Protein AF-A0A959RPT2-F1 (afdb_monomer)

Structure (mmCIF, N/CA/C/O backbone):
data_AF-A0A959RPT2-F1
#
_entry.id   AF-A0A959RPT2-F1
#
loop_
_atom_site.group_PDB
_atom_site.id
_atom_site.type_symbol
_atom_site.label_atom_id
_atom_site.label_alt_id
_atom_site.label_comp_id
_atom_site.label_asym_id
_atom_site.label_entity_id
_atom_site.label_seq_id
_atom_site.pdbx_PDB_ins_code
_atom_site.Cartn_x
_atom_site.Cartn_y
_atom_site.Cartn_z
_atom_site.occupancy
_atom_site.B_iso_or_equiv
_atom_site.auth_seq_id
_atom_site.auth_comp_id
_atom_site.auth_asym_id
_atom_site.auth_atom_id
_atom_site.pdbx_PDB_model_num
ATOM 1 N N . MET A 1 1 ? 23.467 88.487 -40.206 1.00 36.38 1 MET A N 1
ATOM 2 C CA . MET A 1 1 ? 22.860 88.267 -41.536 1.00 36.38 1 MET A CA 1
ATOM 3 C C . MET A 1 1 ? 22.971 86.794 -41.888 1.00 36.38 1 MET A C 1
ATOM 5 O O . MET A 1 1 ? 24.049 86.241 -41.750 1.00 36.38 1 MET A O 1
ATOM 9 N N . ASN A 1 2 ? 21.855 86.230 -42.348 1.00 39.09 2 ASN A N 1
ATOM 10 C CA . ASN A 1 2 ? 21.689 84.955 -43.052 1.00 39.09 2 ASN A CA 1
ATOM 11 C C . ASN A 1 2 ? 21.772 83.628 -42.282 1.00 39.09 2 ASN A C 1
ATOM 13 O O . ASN A 1 2 ? 22.822 83.028 -42.089 1.00 39.09 2 ASN A O 1
ATOM 17 N N . GLN A 1 3 ? 20.554 83.159 -41.976 1.00 46.19 3 GLN A N 1
ATOM 18 C CA . GLN A 1 3 ? 20.096 81.769 -41.997 1.00 46.19 3 GLN A CA 1
ATOM 19 C C . GLN A 1 3 ? 20.886 80.872 -42.957 1.00 46.19 3 GLN A C 1
ATOM 21 O O . GLN A 1 3 ? 21.086 81.290 -44.094 1.00 46.19 3 GLN A O 1
ATOM 26 N N . GLN A 1 4 ? 21.112 79.605 -42.582 1.00 41.53 4 GLN A N 1
ATOM 27 C CA . GLN A 1 4 ? 20.825 78.465 -43.465 1.00 41.53 4 GLN A CA 1
ATOM 28 C C . GLN A 1 4 ? 20.401 77.202 -42.686 1.00 41.53 4 GLN A C 1
ATOM 30 O O . GLN A 1 4 ? 21.161 76.625 -41.921 1.00 41.53 4 GLN A O 1
ATOM 35 N N . LYS A 1 5 ? 19.149 76.810 -42.966 1.00 44.22 5 LYS A N 1
ATOM 36 C CA . LYS A 1 5 ? 18.660 75.465 -43.323 1.00 44.22 5 LYS A CA 1
ATOM 37 C C . LYS A 1 5 ? 18.773 74.330 -42.292 1.00 44.22 5 LYS A C 1
ATOM 39 O O . LYS A 1 5 ? 19.792 73.668 -42.145 1.00 44.22 5 LYS A O 1
ATOM 44 N N . LYS A 1 6 ? 17.610 74.030 -41.700 1.00 48.09 6 LYS A N 1
ATOM 45 C CA . LYS A 1 6 ? 17.258 72.750 -41.071 1.00 48.09 6 LYS A CA 1
ATOM 46 C C . LYS A 1 6 ? 17.355 71.617 -42.102 1.00 48.09 6 LYS A C 1
ATOM 48 O O . LYS A 1 6 ? 16.669 71.674 -43.120 1.00 48.09 6 LYS A O 1
ATOM 53 N N . PHE A 1 7 ? 18.139 70.586 -41.804 1.00 43.34 7 PHE A N 1
ATOM 54 C CA . PHE A 1 7 ? 18.072 69.287 -42.472 1.00 43.34 7 PHE A CA 1
ATOM 55 C C . PHE A 1 7 ? 17.494 68.273 -41.479 1.00 43.34 7 PHE A C 1
ATOM 57 O O . PHE A 1 7 ? 18.106 67.986 -40.452 1.00 43.34 7 PHE A O 1
ATOM 64 N N . CYS A 1 8 ? 16.293 67.765 -41.765 1.00 44.38 8 CYS A N 1
ATOM 65 C CA . CYS A 1 8 ? 15.761 66.569 -41.118 1.00 44.38 8 CYS A CA 1
ATOM 66 C C . CYS A 1 8 ? 16.547 65.364 -41.638 1.00 44.38 8 CYS A C 1
ATOM 68 O O . CYS A 1 8 ? 16.423 65.016 -42.811 1.00 44.38 8 CYS A O 1
ATOM 70 N N . ILE A 1 9 ? 17.333 64.726 -40.774 1.00 47.06 9 ILE A N 1
ATOM 71 C CA . ILE A 1 9 ? 17.884 63.397 -41.038 1.00 47.06 9 ILE A CA 1
ATOM 72 C C . ILE A 1 9 ? 16.928 62.399 -40.390 1.00 47.06 9 ILE A C 1
ATOM 74 O O . ILE A 1 9 ? 16.840 62.293 -39.169 1.00 47.06 9 ILE A O 1
ATOM 78 N N . LEU A 1 10 ? 16.155 61.725 -41.237 1.00 42.78 10 LEU A N 1
ATOM 79 C CA . LEU A 1 10 ? 15.299 60.608 -40.870 1.00 42.78 10 LEU A CA 1
ATOM 80 C C . LEU A 1 10 ? 16.207 59.387 -40.647 1.00 42.78 10 LEU A C 1
ATOM 82 O O . LEU A 1 10 ? 16.616 58.729 -41.601 1.00 42.78 10 LEU A O 1
ATOM 86 N N . SER A 1 11 ? 16.579 59.121 -39.396 1.00 47.25 11 SER A N 1
ATOM 87 C CA . SER A 1 11 ? 17.336 57.922 -39.030 1.00 47.25 11 SER A CA 1
ATOM 88 C C . SER A 1 11 ? 16.429 56.696 -39.136 1.00 47.25 11 SER A C 1
ATOM 90 O O . SER A 1 11 ? 15.623 56.425 -38.248 1.00 47.25 11 SER A O 1
ATOM 92 N N . ILE A 1 12 ? 16.546 55.958 -40.239 1.00 50.06 12 ILE A N 1
ATOM 93 C CA . ILE A 1 12 ? 15.972 54.619 -40.385 1.00 50.06 12 ILE A CA 1
ATOM 94 C C . ILE A 1 12 ? 16.764 53.692 -39.458 1.00 50.06 12 ILE A C 1
ATOM 96 O O . ILE A 1 12 ? 17.927 53.386 -39.716 1.00 50.06 12 ILE A O 1
ATOM 100 N N . ALA A 1 13 ? 16.146 53.265 -38.358 1.00 49.41 13 ALA A N 1
ATOM 101 C CA . ALA A 1 13 ? 16.677 52.197 -37.527 1.00 49.41 13 ALA A CA 1
ATOM 102 C C . ALA A 1 13 ? 16.601 50.884 -38.322 1.00 49.41 13 ALA A C 1
ATOM 104 O O . ALA A 1 13 ? 15.522 50.321 -38.505 1.00 49.41 13 ALA A O 1
ATOM 105 N N . LEU A 1 14 ? 17.747 50.406 -38.818 1.00 46.53 14 LEU A N 1
ATOM 106 C CA . LEU A 1 14 ? 17.880 49.026 -39.275 1.00 46.53 14 LEU A CA 1
ATOM 107 C C . LEU A 1 14 ? 17.707 48.114 -38.051 1.00 46.53 14 LEU A C 1
ATOM 109 O O . LEU A 1 14 ? 18.631 47.925 -37.262 1.00 46.53 14 LEU A O 1
ATOM 113 N N . LEU A 1 15 ? 16.511 47.548 -37.896 1.00 53.44 15 LEU A N 1
ATOM 114 C CA . LEU A 1 15 ? 16.294 46.346 -37.099 1.00 53.44 15 LEU A CA 1
ATOM 115 C C . LEU A 1 15 ? 17.059 45.209 -37.782 1.00 53.44 15 LEU A C 1
ATOM 117 O O . LEU A 1 15 ? 16.575 44.586 -38.726 1.00 53.44 15 LEU A O 1
ATOM 121 N N . GLY A 1 16 ? 18.292 44.979 -37.334 1.00 50.75 16 GLY A N 1
ATOM 122 C CA . GLY A 1 16 ? 19.019 43.765 -37.658 1.00 50.75 16 GLY A CA 1
ATOM 123 C C . GLY A 1 16 ? 18.245 42.582 -37.092 1.00 50.75 16 GLY A C 1
ATOM 124 O O . GLY A 1 16 ? 18.229 42.371 -35.881 1.00 50.75 16 GLY A O 1
ATOM 125 N N . PHE A 1 17 ? 17.590 41.819 -37.963 1.00 52.12 17 PHE A N 1
ATOM 126 C CA . PHE A 1 17 ? 17.145 40.477 -37.627 1.00 52.12 17 PHE A CA 1
ATOM 127 C C . PHE A 1 17 ? 18.397 39.665 -37.289 1.00 52.12 17 PHE A C 1
ATOM 129 O O . PHE A 1 17 ? 19.143 39.258 -38.179 1.00 52.12 17 PHE A O 1
ATOM 136 N N . VAL A 1 18 ? 18.650 39.450 -35.997 1.00 56.44 18 VAL A N 1
ATOM 137 C CA . VAL A 1 18 ? 19.561 38.398 -35.549 1.00 56.44 18 VAL A CA 1
ATOM 138 C C . VAL A 1 18 ? 18.871 37.086 -35.900 1.00 56.44 18 VAL A C 1
ATOM 140 O O . VAL A 1 18 ? 18.066 36.554 -35.141 1.00 56.44 18 VAL A O 1
ATOM 143 N N . ALA A 1 19 ? 19.131 36.603 -37.111 1.00 53.28 19 ALA A N 1
ATOM 144 C CA . ALA A 1 19 ? 18.848 35.232 -37.471 1.00 53.28 19 ALA A CA 1
ATOM 145 C C . ALA A 1 19 ? 19.683 34.361 -36.530 1.00 53.28 19 ALA A C 1
ATOM 147 O O . ALA A 1 19 ? 20.913 34.399 -36.577 1.00 53.28 19 ALA A O 1
ATOM 148 N N . CYS A 1 20 ? 19.021 33.604 -35.653 1.00 55.84 20 CYS A N 1
ATOM 149 C CA . CYS A 1 20 ? 19.670 32.511 -34.951 1.00 55.84 20 CYS A CA 1
ATOM 150 C C . CYS A 1 20 ? 20.333 31.634 -36.013 1.00 55.84 20 CYS A C 1
ATOM 152 O O . CYS A 1 20 ? 19.647 30.982 -36.805 1.00 55.84 20 CYS A O 1
ATOM 154 N N . THR A 1 21 ? 21.663 31.620 -36.056 1.00 45.28 21 THR A N 1
ATOM 155 C CA . THR A 1 21 ? 22.373 30.548 -36.738 1.00 45.28 21 THR A CA 1
ATOM 156 C C . THR A 1 21 ? 21.918 29.277 -36.049 1.00 45.28 21 THR A C 1
ATOM 158 O O . THR A 1 21 ? 22.194 29.096 -34.863 1.00 45.28 21 THR A O 1
ATOM 161 N N . LYS A 1 22 ? 21.158 28.433 -36.756 1.00 47.62 22 LYS A N 1
ATOM 162 C CA . LYS A 1 22 ? 20.964 27.048 -36.339 1.00 47.62 22 LYS A CA 1
ATOM 163 C C . LYS A 1 22 ? 22.365 26.471 -36.229 1.00 47.62 22 LYS A C 1
ATOM 165 O O . LYS A 1 22 ? 22.976 26.152 -37.246 1.00 47.62 22 LYS A O 1
ATOM 170 N N . SER A 1 23 ? 22.887 26.420 -35.010 1.00 53.16 23 SER A N 1
ATOM 171 C CA . SER A 1 23 ? 24.032 25.599 -34.673 1.00 53.16 23 SER A CA 1
ATOM 172 C C . SER A 1 23 ? 23.661 24.220 -35.186 1.00 53.16 23 SER A C 1
ATOM 174 O O . SER A 1 23 ? 22.672 23.647 -34.731 1.00 53.16 23 SER A O 1
ATOM 176 N N . SER A 1 24 ? 24.351 23.746 -36.219 1.00 53.28 24 SER A N 1
ATOM 177 C CA . SER A 1 24 ? 24.242 22.366 -36.669 1.00 53.28 24 SER A CA 1
ATOM 178 C C . SER A 1 24 ? 24.532 21.509 -35.446 1.00 53.28 24 SER A C 1
ATOM 180 O O . SER A 1 24 ? 25.675 21.461 -34.990 1.00 53.28 24 SER A O 1
ATOM 182 N N . GLY A 1 25 ? 23.462 20.975 -34.848 1.00 57.94 25 GLY A N 1
ATOM 183 C CA . GLY A 1 25 ? 23.528 20.186 -33.631 1.00 57.94 25 GLY A CA 1
ATOM 184 C C . GLY A 1 25 ? 24.556 19.089 -33.833 1.00 57.94 25 GLY A C 1
ATOM 185 O O . GLY A 1 25 ? 24.579 18.454 -34.889 1.00 57.94 25 GLY A O 1
ATOM 186 N N . GLY A 1 26 ? 25.442 18.920 -32.851 1.00 64.56 26 GLY A N 1
ATOM 187 C CA . GLY A 1 26 ? 26.341 17.775 -32.832 1.00 64.56 26 GLY A CA 1
ATOM 188 C C . GLY A 1 26 ? 25.528 16.500 -33.031 1.00 64.56 26 GLY A C 1
ATOM 189 O O . GLY A 1 26 ? 24.383 16.425 -32.586 1.00 64.56 26 GLY A O 1
ATOM 190 N N . ASN A 1 27 ? 26.099 15.532 -33.745 1.00 74.75 27 ASN A N 1
ATOM 191 C CA . ASN A 1 27 ? 25.486 14.224 -33.930 1.00 74.75 27 ASN A CA 1
ATOM 192 C C . ASN A 1 27 ? 25.182 13.647 -32.533 1.00 74.75 27 ASN A C 1
ATOM 194 O O . ASN A 1 27 ? 26.117 13.333 -31.797 1.00 74.75 27 ASN A O 1
ATOM 198 N N . ILE A 1 28 ? 23.909 13.625 -32.122 1.00 80.44 28 ILE A N 1
ATOM 199 C CA . ILE A 1 28 ? 23.517 13.102 -30.811 1.00 80.44 28 ILE A CA 1
ATOM 200 C C . ILE A 1 28 ? 23.581 11.588 -30.923 1.00 80.44 28 ILE A C 1
ATOM 202 O O . ILE A 1 28 ? 22.824 10.987 -31.688 1.00 80.44 28 ILE A O 1
ATOM 206 N N . ASP A 1 29 ? 24.472 10.982 -30.145 1.00 88.56 29 ASP A N 1
ATOM 207 C CA . ASP A 1 29 ? 24.453 9.545 -29.920 1.00 88.56 29 ASP A CA 1
ATOM 208 C C . ASP A 1 29 ? 23.163 9.185 -29.167 1.00 88.56 29 ASP A C 1
ATOM 210 O O . ASP A 1 29 ? 23.057 9.308 -27.944 1.00 88.56 29 ASP A O 1
ATOM 214 N N . THR A 1 30 ? 22.147 8.826 -29.947 1.00 90.19 30 THR A N 1
ATOM 215 C CA . THR A 1 30 ? 20.791 8.561 -29.462 1.00 90.19 30 THR A CA 1
ATOM 216 C C . THR A 1 30 ? 20.745 7.273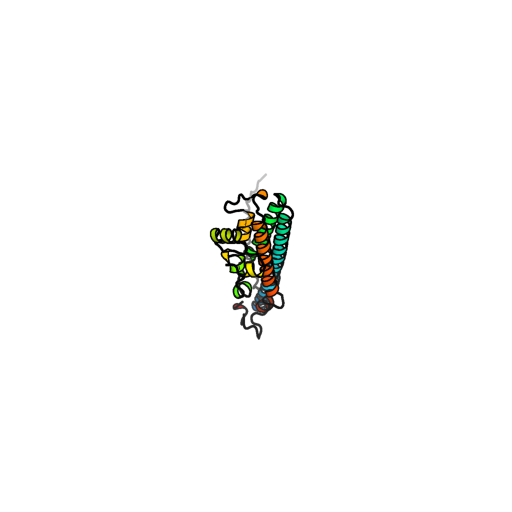 -28.645 1.00 90.19 30 THR A C 1
ATOM 218 O O . THR A 1 30 ? 19.970 7.188 -27.698 1.00 90.19 30 THR A O 1
ATOM 221 N N . ASP A 1 31 ? 21.615 6.305 -28.940 1.00 89.19 31 ASP A N 1
ATOM 222 C CA . ASP A 1 31 ? 21.682 5.051 -28.191 1.00 89.19 31 ASP A CA 1
ATOM 223 C C . ASP A 1 31 ? 22.250 5.294 -26.793 1.00 89.19 31 ASP A C 1
ATOM 225 O O . ASP A 1 31 ? 21.656 4.862 -25.804 1.00 89.19 31 ASP A O 1
ATOM 229 N N . THR A 1 32 ? 23.342 6.060 -26.683 1.00 91.69 32 THR A N 1
ATOM 230 C CA . THR A 1 32 ? 23.880 6.468 -25.375 1.00 91.69 32 THR A CA 1
ATOM 231 C C . THR A 1 32 ? 22.864 7.300 -24.589 1.00 91.69 32 THR A C 1
ATOM 233 O O . THR A 1 32 ? 22.680 7.072 -23.393 1.00 91.69 32 THR A O 1
ATOM 236 N N . LEU A 1 33 ? 22.167 8.237 -25.244 1.00 94.94 33 LEU A N 1
ATOM 237 C CA . LEU A 1 33 ? 21.119 9.031 -24.596 1.00 94.94 33 LEU A CA 1
ATOM 238 C C . LEU A 1 33 ? 19.991 8.146 -24.048 1.00 94.94 33 LEU A C 1
ATOM 240 O O . LEU A 1 33 ? 19.637 8.275 -22.879 1.00 94.94 33 LEU A O 1
ATOM 244 N N . ASN A 1 34 ? 19.457 7.232 -24.858 1.00 95.00 34 ASN A N 1
ATOM 245 C CA . ASN A 1 34 ? 18.366 6.354 -24.445 1.00 95.00 34 ASN A CA 1
ATOM 246 C C . ASN A 1 34 ? 18.795 5.396 -23.325 1.00 95.00 34 ASN A C 1
ATOM 248 O O . ASN A 1 34 ? 18.040 5.201 -22.377 1.00 95.00 34 ASN A O 1
ATOM 252 N N . LYS A 1 35 ? 20.022 4.857 -23.366 1.00 93.94 35 LYS A N 1
ATOM 253 C CA . LYS A 1 35 ? 20.567 4.041 -22.266 1.00 93.94 35 LYS A CA 1
ATOM 254 C C . LYS A 1 35 ? 20.656 4.823 -20.954 1.00 93.94 35 LYS A C 1
ATOM 256 O O . LYS A 1 35 ? 20.328 4.284 -19.898 1.00 93.94 35 LYS A O 1
ATOM 261 N N . ASN A 1 36 ? 21.058 6.093 -21.010 1.00 95.75 36 ASN A N 1
ATOM 262 C CA . ASN A 1 36 ? 21.074 6.953 -19.826 1.00 95.75 36 ASN A CA 1
ATOM 263 C C . ASN A 1 36 ? 19.655 7.218 -19.306 1.00 95.75 36 ASN A C 1
ATOM 265 O O . ASN A 1 36 ? 19.428 7.090 -18.108 1.00 95.75 36 ASN A O 1
ATOM 269 N N . ILE A 1 37 ? 18.692 7.491 -20.197 1.00 96.75 37 ILE A N 1
ATOM 270 C CA . ILE A 1 37 ? 17.278 7.655 -19.823 1.00 96.75 37 ILE A CA 1
ATOM 271 C C . ILE A 1 37 ? 16.758 6.401 -19.115 1.00 96.75 37 ILE A C 1
ATOM 273 O O . ILE A 1 37 ? 16.182 6.520 -18.040 1.00 96.75 37 ILE A O 1
ATOM 277 N N . LEU A 1 38 ? 16.993 5.206 -19.665 1.00 96.88 38 LEU A N 1
ATOM 278 C CA . LEU A 1 38 ? 16.557 3.953 -19.040 1.00 96.88 38 LEU A CA 1
ATOM 279 C C . LEU A 1 38 ? 17.211 3.736 -17.674 1.00 96.88 38 LEU A C 1
ATOM 281 O O . LEU A 1 38 ? 16.535 3.317 -16.739 1.00 96.88 38 LEU A O 1
ATOM 285 N N . SER A 1 39 ? 18.499 4.062 -17.533 1.00 96.06 39 SER A N 1
ATOM 286 C CA . SER A 1 39 ? 19.201 3.986 -16.247 1.00 96.06 39 SER A CA 1
ATOM 287 C C . SER A 1 39 ? 18.616 4.942 -15.200 1.00 96.06 39 SER A C 1
ATOM 289 O O . SER A 1 39 ? 18.471 4.556 -14.036 1.00 96.06 39 SER A O 1
ATOM 291 N N . ASP A 1 40 ? 18.301 6.177 -15.593 1.00 97.12 40 ASP A N 1
ATOM 292 C CA . ASP A 1 40 ? 17.750 7.198 -14.698 1.00 97.12 40 ASP A CA 1
ATOM 293 C C . ASP A 1 40 ? 16.295 6.881 -14.335 1.00 97.12 40 ASP A C 1
ATOM 295 O O . ASP A 1 40 ? 15.934 6.901 -13.160 1.00 97.12 40 ASP A O 1
ATOM 299 N N . VAL A 1 41 ? 15.467 6.498 -15.311 1.00 97.12 41 VAL A N 1
ATOM 300 C CA . VAL A 1 41 ? 14.085 6.063 -15.068 1.00 97.12 41 VAL A CA 1
ATOM 301 C C . VAL A 1 41 ? 14.064 4.844 -14.151 1.00 97.12 41 VAL A C 1
ATOM 303 O O . VAL A 1 41 ? 13.343 4.854 -13.158 1.00 97.12 41 VAL A O 1
ATOM 306 N N . SER A 1 42 ? 14.885 3.823 -14.415 1.00 96.94 42 SER A N 1
ATOM 307 C CA . SER A 1 42 ? 14.888 2.617 -13.588 1.00 96.94 42 SER A CA 1
ATOM 308 C C . SER A 1 42 ? 15.321 2.919 -12.153 1.00 96.94 42 SER A C 1
ATOM 310 O O . SER A 1 42 ? 14.645 2.512 -11.218 1.00 96.94 42 SER A O 1
ATOM 312 N N . SER A 1 43 ? 16.432 3.641 -11.975 1.00 94.62 43 SER A N 1
ATOM 313 C CA . SER A 1 43 ? 17.123 3.715 -10.680 1.00 94.62 43 SER A CA 1
ATOM 314 C C . SER A 1 43 ? 16.758 4.951 -9.864 1.00 94.62 43 SER A C 1
ATOM 316 O O . SER A 1 43 ? 16.754 4.887 -8.642 1.00 94.62 43 SER A O 1
ATOM 318 N N . ILE A 1 44 ? 16.508 6.085 -10.524 1.00 95.75 44 ILE A N 1
ATOM 319 C CA . ILE A 1 44 ? 16.273 7.382 -9.873 1.00 95.75 44 ILE A CA 1
ATOM 320 C C . ILE A 1 44 ? 14.780 7.669 -9.763 1.00 95.75 44 ILE A C 1
ATOM 322 O O . ILE A 1 44 ? 14.381 8.315 -8.800 1.00 95.75 44 ILE A O 1
ATOM 326 N N . VAL A 1 45 ? 13.960 7.196 -10.706 1.00 96.94 45 VAL A N 1
ATOM 327 C CA . VAL A 1 45 ? 12.504 7.395 -10.669 1.00 96.94 45 VAL A CA 1
ATOM 328 C C . VAL A 1 45 ? 11.808 6.187 -10.049 1.00 96.94 45 VAL A C 1
ATOM 330 O O . VAL A 1 45 ? 11.233 6.314 -8.974 1.00 96.94 45 VAL A O 1
ATOM 333 N N . ILE A 1 46 ? 11.875 5.012 -10.678 1.00 97.81 46 ILE A N 1
ATOM 334 C CA . ILE A 1 46 ? 11.047 3.865 -10.281 1.00 97.81 46 ILE A CA 1
ATOM 335 C C . ILE A 1 46 ? 11.508 3.271 -8.946 1.00 97.81 46 ILE A C 1
ATOM 337 O O . ILE A 1 46 ? 10.712 3.197 -8.009 1.00 97.81 46 ILE A O 1
ATOM 341 N N . THR A 1 47 ? 12.786 2.885 -8.825 1.00 97.00 47 THR A N 1
ATOM 342 C CA . THR A 1 47 ? 13.308 2.285 -7.583 1.00 97.00 47 THR A CA 1
ATOM 343 C C . THR A 1 47 ? 13.098 3.205 -6.379 1.00 97.00 47 THR A C 1
ATOM 345 O O . THR A 1 47 ? 12.558 2.763 -5.367 1.00 97.00 47 THR A O 1
ATOM 348 N N . THR A 1 48 ? 13.447 4.493 -6.488 1.00 97.00 48 THR A N 1
ATOM 349 C CA . THR A 1 48 ? 13.291 5.439 -5.367 1.00 97.00 48 THR A CA 1
ATOM 350 C C . THR A 1 48 ? 11.824 5.686 -5.009 1.00 97.00 48 THR A C 1
ATOM 352 O O . THR A 1 48 ? 11.509 5.860 -3.833 1.00 97.00 48 THR A O 1
ATOM 355 N N . SER A 1 49 ? 10.912 5.656 -5.989 1.00 97.50 49 SER A N 1
ATOM 356 C CA . SER A 1 49 ? 9.476 5.808 -5.731 1.00 97.50 49 SER A CA 1
ATOM 357 C C . SER A 1 49 ? 8.928 4.635 -4.923 1.00 97.50 49 SER A C 1
ATOM 359 O O . SER A 1 49 ? 8.161 4.853 -3.988 1.00 97.50 49 SER A O 1
ATOM 361 N N . TYR A 1 50 ? 9.348 3.399 -5.217 1.00 98.06 50 TYR A N 1
ATOM 362 C CA . TYR A 1 50 ? 8.939 2.237 -4.420 1.00 98.06 50 TYR A CA 1
ATOM 363 C C . TYR A 1 50 ? 9.614 2.184 -3.042 1.00 98.06 50 TYR A C 1
ATOM 365 O O . TYR A 1 50 ? 8.991 1.749 -2.072 1.00 98.06 50 TYR A O 1
ATOM 373 N N . GLU A 1 51 ? 10.846 2.683 -2.914 1.00 98.25 51 GLU A N 1
ATOM 374 C CA . GLU A 1 51 ? 11.485 2.881 -1.607 1.00 98.25 51 GLU A CA 1
ATOM 375 C C . GLU A 1 51 ? 10.716 3.894 -0.742 1.00 98.25 51 GLU A C 1
ATOM 377 O O . GLU A 1 51 ? 10.441 3.608 0.428 1.00 98.25 51 GLU A O 1
ATOM 382 N N . ASP A 1 52 ? 10.321 5.045 -1.302 1.00 98.56 52 ASP A N 1
ATOM 383 C CA . ASP A 1 52 ? 9.508 6.031 -0.577 1.00 98.56 52 ASP A CA 1
ATOM 384 C C . ASP A 1 52 ? 8.112 5.478 -0.269 1.00 98.56 52 ASP A C 1
ATOM 386 O O . ASP A 1 52 ? 7.653 5.602 0.865 1.00 98.56 52 ASP A O 1
ATOM 390 N N . MET A 1 53 ? 7.465 4.784 -1.212 1.00 98.44 53 MET A N 1
ATOM 391 C CA . MET A 1 53 ? 6.161 4.149 -0.991 1.00 98.44 53 MET A CA 1
ATOM 392 C C . MET A 1 53 ? 6.190 3.172 0.192 1.00 98.44 53 MET A C 1
ATOM 394 O O . MET A 1 53 ? 5.327 3.254 1.068 1.00 98.44 53 MET A O 1
ATOM 398 N N . TYR A 1 54 ? 7.204 2.307 0.284 1.00 98.81 54 TYR A N 1
ATOM 399 C CA . TYR A 1 54 ? 7.392 1.420 1.438 1.00 98.81 54 TYR A CA 1
ATOM 400 C C . TYR A 1 54 ? 7.670 2.199 2.740 1.00 98.81 54 TYR A C 1
ATOM 402 O O . TYR A 1 54 ? 7.123 1.898 3.806 1.00 98.81 54 TYR A O 1
ATOM 410 N N . ALA A 1 55 ? 8.463 3.271 2.689 1.00 98.88 55 ALA A N 1
ATOM 411 C CA . ALA A 1 55 ? 8.658 4.137 3.853 1.00 98.88 55 ALA A CA 1
ATOM 412 C C . ALA A 1 55 ? 7.345 4.824 4.300 1.00 98.88 55 ALA A C 1
ATOM 414 O O . ALA A 1 55 ? 7.097 5.001 5.500 1.00 98.88 55 ALA A O 1
ATOM 415 N N . LYS A 1 56 ? 6.458 5.189 3.367 1.00 98.88 56 LYS A N 1
ATOM 416 C CA . LYS A 1 56 ? 5.127 5.721 3.696 1.00 98.88 56 LYS A CA 1
ATOM 417 C C . LYS A 1 56 ? 4.175 4.640 4.198 1.00 98.88 56 LYS A C 1
ATOM 419 O O . LYS A 1 56 ? 3.386 4.944 5.091 1.00 98.88 56 LYS A O 1
ATOM 424 N N . SER A 1 57 ? 4.270 3.403 3.711 1.00 98.88 57 SER A N 1
ATOM 425 C CA . SER A 1 57 ? 3.439 2.292 4.190 1.00 98.88 57 SER A CA 1
ATOM 426 C C . SER A 1 57 ? 3.744 1.945 5.646 1.00 98.88 57 SER A C 1
ATOM 428 O O . SER A 1 57 ? 2.835 1.862 6.471 1.00 98.88 57 SER A O 1
ATOM 430 N N . THR A 1 58 ? 5.029 1.878 6.007 1.00 98.88 58 THR A N 1
ATOM 431 C CA . THR A 1 58 ? 5.463 1.679 7.401 1.00 98.88 58 THR A CA 1
ATOM 432 C C . THR A 1 58 ? 5.029 2.839 8.306 1.00 98.88 58 THR A C 1
ATOM 434 O O . THR A 1 58 ? 4.591 2.623 9.441 1.00 98.88 58 THR A O 1
ATOM 437 N N . SER A 1 59 ? 5.069 4.076 7.793 1.00 98.88 59 SER A N 1
ATOM 438 C CA . SER A 1 59 ? 4.552 5.260 8.494 1.00 98.88 59 SER A CA 1
ATOM 439 C C . SER A 1 59 ? 3.033 5.201 8.698 1.00 98.88 59 SER A C 1
ATOM 441 O O . SER A 1 59 ? 2.547 5.582 9.764 1.00 98.88 59 SER A O 1
ATOM 443 N N . LEU A 1 60 ? 2.278 4.712 7.708 1.00 98.94 60 LEU A N 1
ATOM 444 C CA . LEU A 1 60 ? 0.834 4.495 7.803 1.00 98.94 60 LEU A CA 1
ATOM 445 C C . LEU A 1 60 ? 0.493 3.427 8.848 1.00 98.94 60 LEU A C 1
ATOM 447 O O . LEU A 1 60 ? -0.290 3.725 9.749 1.00 98.94 60 LEU A O 1
ATOM 451 N N . SER A 1 61 ? 1.110 2.240 8.785 1.00 98.88 61 SER A N 1
ATOM 452 C CA . SER A 1 61 ? 0.902 1.185 9.794 1.00 98.88 61 SER A CA 1
ATOM 453 C C . SER A 1 61 ? 1.231 1.696 11.207 1.00 98.88 61 SER A C 1
ATOM 455 O O . SER A 1 61 ? 0.435 1.538 12.132 1.00 98.88 61 SER A O 1
ATOM 457 N N . SER A 1 62 ? 2.324 2.452 11.371 1.00 98.94 62 SER A N 1
ATOM 458 C CA . SER A 1 62 ? 2.684 3.065 12.662 1.00 98.94 62 SER A CA 1
ATOM 459 C C . SER A 1 62 ? 1.656 4.096 13.154 1.00 98.94 62 SER A C 1
ATOM 461 O O . SER A 1 62 ? 1.341 4.150 14.346 1.00 98.94 62 SER A O 1
ATOM 463 N N . ALA A 1 63 ? 1.117 4.929 12.259 1.00 98.94 63 ALA A N 1
ATOM 464 C CA . ALA A 1 63 ? 0.093 5.913 12.609 1.00 98.94 63 ALA A CA 1
ATOM 465 C C . ALA A 1 63 ? -1.239 5.247 12.995 1.00 98.94 63 ALA A C 1
ATOM 467 O O . ALA A 1 63 ? -1.913 5.710 13.919 1.00 98.94 63 ALA A O 1
ATOM 468 N N . VAL A 1 64 ? -1.595 4.144 12.331 1.00 98.94 64 VAL A N 1
ATOM 469 C CA . VAL A 1 64 ? -2.745 3.309 12.697 1.00 98.94 64 VAL A CA 1
ATOM 470 C C . VAL A 1 64 ? -2.526 2.648 14.056 1.00 98.94 64 VAL A C 1
ATOM 472 O O . VAL A 1 64 ? -3.390 2.777 14.922 1.00 98.94 64 VAL A O 1
ATOM 475 N N . ALA A 1 65 ? -1.354 2.069 14.319 1.00 98.88 65 ALA A N 1
ATOM 476 C CA . ALA A 1 65 ? -1.033 1.504 15.628 1.00 98.88 65 ALA A CA 1
ATOM 477 C C . ALA A 1 65 ? -1.169 2.548 16.757 1.00 98.88 65 ALA A C 1
ATOM 479 O O . ALA A 1 65 ? -1.716 2.260 17.825 1.00 98.88 65 ALA A O 1
ATOM 480 N N . ALA A 1 66 ? -0.754 3.798 16.514 1.00 98.88 66 ALA A N 1
ATOM 481 C CA . ALA A 1 66 ? -0.938 4.900 17.461 1.00 98.88 66 ALA A CA 1
ATOM 482 C C . ALA A 1 66 ? -2.421 5.276 17.675 1.00 98.88 66 ALA A C 1
ATOM 484 O O . ALA A 1 66 ? -2.829 5.549 18.808 1.00 98.88 66 ALA A O 1
ATOM 485 N N . LEU A 1 67 ? -3.243 5.269 16.617 1.00 98.88 67 LEU A N 1
ATOM 486 C CA . LEU A 1 67 ? -4.699 5.450 16.712 1.00 98.88 67 LEU A CA 1
ATOM 487 C C . LEU A 1 67 ? -5.366 4.336 17.529 1.00 98.88 67 LEU A C 1
ATOM 489 O O . LEU A 1 67 ? -6.281 4.605 18.310 1.00 98.88 67 LEU A O 1
ATOM 493 N N . ILE A 1 68 ? -4.900 3.100 17.387 1.00 98.50 68 ILE A N 1
ATOM 494 C CA . ILE A 1 68 ? -5.430 1.954 18.128 1.00 98.50 68 ILE A CA 1
ATOM 495 C C . ILE A 1 68 ? -5.032 2.037 19.604 1.00 98.50 68 ILE A C 1
ATOM 497 O O . ILE A 1 68 ? -5.888 1.894 20.474 1.00 98.50 68 ILE A O 1
ATOM 501 N N . GLY A 1 69 ? -3.764 2.349 19.897 1.00 98.44 69 GLY A N 1
ATOM 502 C CA . GLY A 1 69 ? -3.270 2.500 21.269 1.00 98.44 69 GLY A CA 1
ATOM 503 C C . GLY A 1 69 ? -3.867 3.700 22.015 1.00 98.44 69 GLY A C 1
ATOM 504 O O . GLY A 1 69 ? -4.023 3.661 23.235 1.00 98.44 69 GLY A O 1
ATOM 505 N N . SER A 1 70 ? -4.234 4.766 21.299 1.00 98.50 70 SER A N 1
ATOM 506 C CA . SER A 1 70 ? -4.986 5.895 21.850 1.00 98.50 70 SER A CA 1
ATOM 507 C C . SER A 1 70 ? -5.960 6.451 20.815 1.00 98.50 70 SER A C 1
ATOM 509 O O . SER A 1 70 ? -5.607 7.268 19.960 1.00 98.50 70 SER A O 1
ATOM 511 N N . THR A 1 71 ? -7.216 6.017 20.912 1.00 98.69 71 THR A N 1
ATOM 512 C CA . THR A 1 71 ? -8.266 6.380 19.957 1.00 98.69 71 THR A CA 1
ATOM 513 C C . THR A 1 71 ? -8.801 7.784 20.234 1.00 98.69 71 THR A C 1
ATOM 515 O O . THR A 1 71 ? -9.686 7.988 21.061 1.00 98.69 71 THR A O 1
ATOM 518 N N . ASN A 1 72 ? -8.237 8.778 19.546 1.00 98.69 72 ASN A N 1
ATOM 519 C CA . ASN A 1 72 ? -8.599 10.189 19.673 1.00 98.69 72 ASN A CA 1
ATOM 520 C C . ASN A 1 72 ? -8.518 10.921 18.316 1.00 98.69 72 ASN A C 1
ATOM 522 O O . ASN A 1 72 ? -7.992 10.396 17.333 1.00 98.69 72 ASN A O 1
ATOM 526 N N . SER A 1 73 ? -9.044 12.148 18.252 1.00 98.62 73 SER A N 1
ATOM 527 C CA . SER A 1 73 ? -9.116 12.939 17.012 1.00 98.62 73 SER A CA 1
ATOM 528 C C . SER A 1 73 ? -7.748 13.276 16.410 1.00 98.62 73 SER A C 1
ATOM 530 O O . SER A 1 73 ? -7.617 13.328 15.185 1.00 98.62 73 SER A O 1
ATOM 532 N N . THR A 1 74 ? -6.731 13.494 17.248 1.00 98.81 74 THR A N 1
ATOM 533 C CA . THR A 1 74 ? -5.362 13.790 16.804 1.00 98.81 74 THR A CA 1
ATOM 534 C C . THR A 1 74 ? -4.770 12.587 16.081 1.00 98.81 74 THR A C 1
ATOM 536 O O . THR A 1 74 ? -4.314 12.716 14.948 1.00 98.81 74 THR A O 1
ATOM 539 N N . ASN A 1 75 ? -4.854 11.399 16.679 1.00 98.88 75 ASN A N 1
ATOM 540 C CA . ASN A 1 75 ? -4.316 10.189 16.064 1.00 98.88 75 ASN A CA 1
ATOM 541 C C . ASN A 1 75 ? -5.100 9.768 14.815 1.00 98.88 75 ASN A C 1
ATOM 543 O O . ASN A 1 75 ? -4.490 9.325 13.847 1.00 98.88 75 ASN A O 1
ATOM 547 N N . LEU A 1 76 ? -6.420 9.989 14.774 1.00 98.94 76 LEU A N 1
ATOM 548 C CA . LEU A 1 76 ? -7.209 9.753 13.558 1.00 98.94 76 LEU A CA 1
ATOM 549 C C . LEU A 1 76 ? -6.767 10.680 12.419 1.00 98.94 76 LEU A C 1
ATOM 551 O O . LEU A 1 76 ? -6.623 10.249 11.277 1.00 98.94 76 LEU A O 1
ATOM 555 N N . THR A 1 77 ? -6.507 11.950 12.730 1.00 98.88 77 THR A N 1
ATOM 556 C CA . THR A 1 77 ? -5.983 12.915 11.754 1.00 98.88 77 THR A CA 1
ATOM 557 C C . THR A 1 77 ? -4.602 12.496 11.247 1.00 98.88 77 THR A C 1
ATOM 559 O O . THR A 1 77 ? -4.358 12.546 10.042 1.00 98.88 77 THR A O 1
ATOM 562 N N . ASN A 1 78 ? -3.729 12.014 12.134 1.00 98.94 78 ASN A N 1
ATOM 563 C CA . ASN A 1 78 ? -2.402 11.521 11.765 1.00 98.94 78 ASN A CA 1
ATOM 564 C C . ASN A 1 78 ? -2.476 10.282 10.858 1.00 98.94 78 ASN A C 1
ATOM 566 O O . ASN A 1 78 ? -1.797 10.251 9.835 1.00 98.94 78 ASN A O 1
ATOM 570 N N . ALA A 1 79 ? -3.331 9.304 11.177 1.00 98.94 79 ALA A N 1
ATOM 571 C CA . ALA A 1 79 ? -3.538 8.115 10.345 1.00 98.94 79 ALA A CA 1
ATOM 572 C C . ALA A 1 79 ? -4.068 8.479 8.948 1.00 98.94 79 ALA A C 1
ATOM 574 O O . ALA A 1 79 ? -3.534 8.024 7.939 1.00 98.94 79 ALA A O 1
ATOM 575 N N . ARG A 1 80 ? -5.047 9.389 8.869 1.00 98.94 80 ARG A N 1
ATOM 576 C CA . ARG A 1 80 ? -5.568 9.917 7.596 1.00 98.94 80 ARG A CA 1
ATOM 577 C C . ARG A 1 80 ? -4.500 10.639 6.776 1.00 98.94 80 ARG A C 1
ATOM 579 O O . ARG A 1 80 ? -4.460 10.494 5.557 1.00 98.94 80 ARG A O 1
ATOM 586 N N . GLN A 1 81 ? -3.640 11.427 7.420 1.00 98.94 81 GLN A N 1
ATOM 587 C CA . GLN A 1 81 ? -2.547 12.104 6.725 1.00 98.94 81 GLN A CA 1
ATOM 588 C C . GLN A 1 81 ? -1.500 11.107 6.220 1.00 98.94 81 GLN A C 1
ATOM 590 O O . GLN A 1 81 ? -1.030 11.244 5.093 1.00 98.94 81 GLN A O 1
ATOM 595 N N . ALA A 1 82 ? -1.159 10.094 7.018 1.00 98.94 82 ALA A N 1
ATOM 596 C CA . ALA A 1 82 ? -0.243 9.039 6.601 1.00 98.94 82 ALA A CA 1
ATOM 597 C C . ALA A 1 82 ? -0.804 8.243 5.412 1.00 98.94 82 ALA A C 1
ATOM 599 O O . ALA A 1 82 ? -0.070 7.988 4.461 1.00 98.94 82 ALA A O 1
ATOM 600 N N . TRP A 1 83 ? -2.112 7.958 5.411 1.00 98.94 83 TRP A N 1
ATOM 601 C CA . TRP A 1 83 ? -2.787 7.305 4.288 1.00 98.94 83 TRP A CA 1
ATOM 602 C C . TRP A 1 83 ? -2.677 8.144 3.017 1.00 98.94 83 TRP A C 1
ATOM 604 O O . TRP A 1 83 ? -2.242 7.637 1.993 1.00 98.94 83 TRP A O 1
ATOM 614 N N . LYS A 1 84 ? -2.962 9.453 3.092 1.00 98.94 84 LYS A N 1
ATOM 615 C CA . LYS A 1 84 ? -2.826 10.364 1.940 1.00 98.94 84 LYS A CA 1
ATOM 616 C C . LYS A 1 84 ? -1.395 10.442 1.419 1.00 98.94 84 LYS A C 1
ATOM 618 O O . LYS A 1 84 ? -1.190 10.484 0.211 1.00 98.94 84 LYS A O 1
ATOM 623 N N . ASN A 1 85 ? -0.415 10.477 2.321 1.00 98.81 85 ASN A N 1
ATOM 624 C CA . ASN A 1 85 ? 0.995 10.516 1.942 1.00 98.81 85 ASN A CA 1
ATOM 625 C C . ASN A 1 85 ? 1.402 9.242 1.195 1.00 98.81 85 ASN A C 1
ATOM 627 O O . ASN A 1 85 ? 2.085 9.340 0.186 1.00 98.81 85 ASN A O 1
ATOM 631 N N . MET A 1 86 ? 0.963 8.071 1.665 1.00 98.50 86 MET A N 1
ATOM 632 C CA . MET A 1 86 ? 1.200 6.808 0.967 1.00 98.50 86 MET A CA 1
ATOM 633 C C . MET A 1 86 ? 0.427 6.730 -0.354 1.00 98.50 86 MET A C 1
ATOM 635 O O . MET A 1 86 ? 0.966 6.297 -1.367 1.00 98.50 86 MET A O 1
ATOM 639 N N . ARG A 1 87 ? -0.830 7.181 -0.374 1.00 98.62 87 ARG A N 1
ATOM 640 C CA . ARG A 1 87 ? -1.640 7.187 -1.592 1.00 98.62 87 ARG A CA 1
ATOM 641 C C . ARG A 1 87 ? -0.982 8.013 -2.693 1.00 98.62 87 ARG A C 1
ATOM 643 O O . ARG A 1 87 ? -0.936 7.582 -3.834 1.00 98.62 87 ARG A O 1
ATOM 650 N N . MET A 1 88 ? -0.405 9.160 -2.335 1.00 98.38 88 MET A N 1
ATOM 651 C CA . MET A 1 88 ? 0.302 10.023 -3.280 1.00 98.38 88 MET A CA 1
ATOM 652 C C . MET A 1 88 ? 1.473 9.318 -3.975 1.00 98.38 88 MET A C 1
ATOM 654 O O . MET A 1 88 ? 1.669 9.536 -5.166 1.00 98.38 88 MET A O 1
ATOM 658 N N . THR A 1 89 ? 2.239 8.484 -3.265 1.00 97.38 89 THR A N 1
ATOM 659 C CA . THR A 1 89 ? 3.367 7.760 -3.873 1.00 97.38 89 THR A CA 1
ATOM 660 C C . THR A 1 89 ? 2.885 6.652 -4.805 1.00 97.38 89 THR A C 1
ATOM 662 O O . THR A 1 89 ? 3.484 6.446 -5.855 1.00 97.38 89 THR A O 1
ATOM 665 N N . TRP A 1 90 ? 1.791 5.965 -4.449 1.00 98.19 90 TRP A N 1
ATOM 666 C CA . TRP A 1 90 ? 1.187 4.948 -5.313 1.00 98.19 90 TRP A CA 1
ATOM 667 C C . TRP A 1 90 ? 0.653 5.551 -6.617 1.00 98.19 90 TRP A C 1
ATOM 669 O O . TRP A 1 90 ? 1.054 5.114 -7.689 1.00 98.19 90 TRP A O 1
ATOM 679 N N . GLU A 1 91 ? -0.137 6.620 -6.532 1.00 98.25 91 GLU A N 1
ATOM 680 C CA . GLU A 1 91 ? -0.718 7.303 -7.700 1.00 98.25 91 GLU A CA 1
ATOM 681 C C . GLU A 1 91 ? 0.358 7.842 -8.653 1.00 98.25 91 GLU A C 1
ATOM 683 O O . GLU A 1 9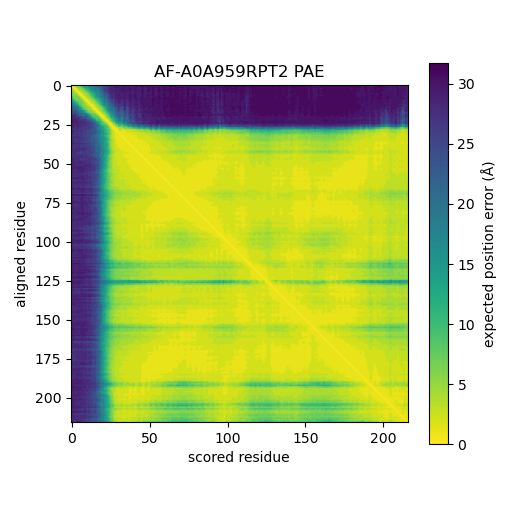1 ? 0.225 7.800 -9.873 1.00 98.25 91 GLU A O 1
ATOM 688 N N . GLN A 1 92 ? 1.477 8.331 -8.109 1.00 97.12 92 GLN A N 1
ATOM 689 C CA . GLN A 1 92 ? 2.625 8.735 -8.925 1.00 97.12 92 GLN A CA 1
ATOM 690 C C . GLN A 1 92 ? 3.266 7.548 -9.654 1.00 97.12 92 GLN A C 1
ATOM 692 O O . GLN A 1 92 ? 3.830 7.742 -10.730 1.00 97.12 92 GLN A O 1
ATOM 697 N N . SER A 1 93 ? 3.164 6.342 -9.088 1.00 97.06 93 SER A N 1
ATOM 698 C CA . SER A 1 93 ? 3.725 5.114 -9.649 1.00 97.06 93 SER A CA 1
ATOM 699 C C . SER A 1 93 ? 2.879 4.448 -10.727 1.00 97.06 93 SER A C 1
ATOM 701 O O . SER A 1 93 ? 3.385 3.603 -11.465 1.00 97.06 93 SER A O 1
ATOM 703 N N . GLU A 1 94 ? 1.629 4.878 -10.903 1.00 96.88 94 GLU A N 1
ATOM 704 C CA . GLU A 1 94 ? 0.730 4.307 -11.911 1.00 96.88 94 GLU A CA 1
ATOM 705 C C . GLU A 1 94 ? 1.218 4.519 -13.356 1.00 96.88 94 GLU A C 1
ATOM 707 O O . GLU A 1 94 ? 0.820 3.807 -14.277 1.00 96.88 94 GLU A O 1
ATOM 712 N N . ALA A 1 95 ? 2.157 5.445 -13.574 1.00 96.38 95 ALA A N 1
ATO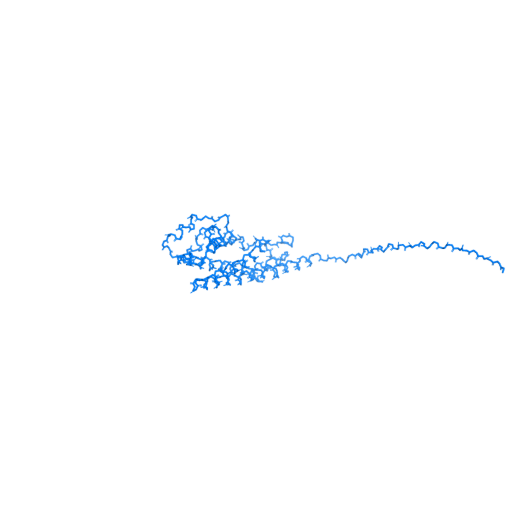M 713 C CA . ALA A 1 95 ? 2.820 5.604 -14.865 1.00 96.38 95 ALA A CA 1
ATOM 714 C C . ALA A 1 95 ? 3.726 4.409 -15.248 1.00 96.38 95 ALA A C 1
ATOM 716 O O . ALA A 1 95 ? 4.161 4.331 -16.398 1.00 96.38 95 ALA A O 1
ATOM 717 N N . TRP A 1 96 ? 4.014 3.480 -14.325 1.00 95.31 96 TRP A N 1
ATOM 718 C CA . TRP A 1 96 ? 4.874 2.312 -14.557 1.00 95.31 96 TRP A CA 1
ATOM 719 C C . TRP A 1 96 ? 4.334 1.011 -13.942 1.00 95.31 96 TRP A C 1
ATOM 721 O O . TRP A 1 96 ? 5.070 0.243 -13.322 1.00 95.31 96 TRP A O 1
ATOM 731 N N . LEU A 1 97 ? 3.063 0.689 -14.204 1.00 96.25 97 LEU A N 1
ATOM 732 C CA . LEU A 1 97 ? 2.431 -0.578 -13.792 1.00 96.25 97 LEU A CA 1
ATOM 733 C C . LEU A 1 97 ? 2.855 -1.810 -14.625 1.00 96.25 97 LEU A C 1
ATOM 735 O O . LEU A 1 97 ? 2.052 -2.694 -14.911 1.00 96.25 97 LEU A O 1
ATOM 739 N N . PHE A 1 98 ? 4.120 -1.888 -15.036 1.00 95.88 98 PHE A N 1
ATOM 740 C CA . PHE A 1 98 ? 4.677 -3.022 -15.779 1.00 95.88 98 PHE A CA 1
ATOM 741 C C . PHE A 1 98 ? 5.712 -3.790 -14.953 1.00 95.88 98 PHE A C 1
ATOM 743 O O . PHE A 1 98 ? 6.206 -3.330 -13.924 1.00 95.88 98 PHE A O 1
ATOM 750 N N . GLY A 1 99 ? 6.078 -4.982 -15.424 1.00 95.25 99 GLY A N 1
ATOM 751 C CA . GLY A 1 99 ? 7.038 -5.821 -14.716 1.00 95.25 99 GLY A CA 1
ATOM 752 C C . GLY A 1 99 ? 6.425 -6.427 -13.446 1.00 95.25 99 GLY A C 1
ATOM 753 O O . GLY A 1 99 ? 5.285 -6.888 -13.507 1.00 95.25 99 GLY A O 1
ATOM 754 N N . PRO A 1 100 ? 7.143 -6.457 -12.306 1.00 95.62 100 PRO A N 1
ATOM 755 C CA . PRO A 1 100 ? 6.727 -7.193 -11.111 1.00 95.62 100 PRO A CA 1
ATOM 756 C C . PRO A 1 100 ? 5.367 -6.784 -10.548 1.00 95.62 100 PRO A C 1
ATOM 758 O O . PRO A 1 100 ? 4.609 -7.645 -10.120 1.00 95.62 100 PRO A O 1
ATOM 761 N N . VAL A 1 101 ? 5.030 -5.491 -10.589 1.00 96.06 101 VAL A N 1
ATOM 762 C CA . VAL A 1 101 ? 3.742 -4.988 -10.083 1.00 96.06 101 VAL A CA 1
ATOM 763 C C . VAL A 1 101 ? 2.555 -5.618 -10.823 1.00 96.06 101 VAL A C 1
ATOM 765 O O . VAL A 1 101 ? 1.571 -5.982 -10.188 1.00 96.06 101 VAL A O 1
ATOM 768 N N . SER A 1 102 ? 2.681 -5.827 -12.140 1.00 95.12 102 SER A N 1
ATOM 769 C CA . SER A 1 102 ? 1.677 -6.521 -12.954 1.00 95.12 102 SER A CA 1
ATOM 770 C C . SER A 1 102 ? 1.817 -8.040 -12.869 1.00 95.12 102 SER A C 1
ATOM 772 O O . SER A 1 102 ? 0.813 -8.732 -12.790 1.00 95.12 102 SER A O 1
ATOM 774 N N . ALA A 1 103 ? 3.040 -8.577 -12.872 1.00 95.94 103 ALA A N 1
ATOM 775 C CA . ALA A 1 103 ? 3.267 -10.023 -12.866 1.00 95.94 103 ALA A CA 1
ATOM 776 C C . ALA A 1 103 ? 2.849 -10.707 -11.552 1.00 95.94 103 ALA A C 1
ATOM 778 O O . ALA A 1 103 ? 2.549 -11.900 -11.562 1.00 95.94 103 ALA A O 1
ATOM 779 N N . ASN A 1 104 ? 2.841 -9.961 -10.444 1.00 95.25 104 ASN A N 1
ATOM 780 C CA . ASN A 1 104 ? 2.484 -10.450 -9.112 1.00 95.25 104 ASN A CA 1
ATOM 781 C C . ASN A 1 104 ? 1.114 -9.931 -8.632 1.00 95.25 104 ASN A C 1
ATOM 783 O O . ASN A 1 104 ? 0.811 -10.025 -7.438 1.00 95.25 104 ASN A O 1
ATOM 787 N N . ASP A 1 105 ? 0.321 -9.345 -9.537 1.00 96.50 105 ASP A N 1
ATOM 788 C CA . ASP A 1 105 ? -1.006 -8.790 -9.250 1.00 96.50 105 ASP A CA 1
ATOM 789 C C . ASP A 1 105 ? -1.005 -7.813 -8.054 1.00 96.50 105 ASP A C 1
ATOM 791 O O . ASP A 1 105 ? -1.921 -7.797 -7.235 1.00 96.50 105 ASP A O 1
ATOM 795 N N . ILE A 1 106 ? 0.042 -6.991 -7.908 1.00 97.25 106 ILE A N 1
ATOM 796 C CA . ILE A 1 106 ? 0.150 -6.049 -6.782 1.00 97.25 106 ILE A CA 1
ATOM 797 C C . ILE A 1 106 ? -0.912 -4.959 -6.887 1.00 97.25 106 ILE A C 1
ATOM 799 O O . ILE A 1 106 ? -1.562 -4.676 -5.887 1.00 97.25 106 ILE A O 1
ATOM 803 N N . ASP A 1 107 ? -1.092 -4.390 -8.082 1.00 97.44 107 ASP A N 1
ATOM 804 C CA . ASP A 1 107 ? -2.085 -3.347 -8.366 1.00 97.44 107 ASP A CA 1
ATOM 805 C C . ASP A 1 107 ? -3.493 -3.731 -7.866 1.00 97.44 107 ASP A C 1
ATOM 807 O O . ASP A 1 107 ? -3.970 -3.110 -6.912 1.00 97.44 107 ASP A O 1
ATOM 811 N N . PRO A 1 108 ? -4.123 -4.821 -8.345 1.00 96.94 108 PRO A N 1
ATOM 812 C CA . PRO A 1 108 ? -5.457 -5.171 -7.870 1.00 96.94 108 PRO A CA 1
ATOM 813 C C . PRO A 1 108 ? -5.473 -5.536 -6.375 1.00 96.94 108 PRO A C 1
ATOM 815 O O . PRO A 1 108 ? -6.432 -5.215 -5.675 1.00 96.94 108 PRO A O 1
ATOM 818 N N . ARG A 1 109 ? -4.399 -6.112 -5.818 1.00 97.62 109 ARG A N 1
ATOM 819 C CA . ARG A 1 109 ? -4.324 -6.440 -4.381 1.00 97.62 109 ARG A CA 1
ATOM 820 C C . ARG A 1 109 ? -4.233 -5.221 -3.467 1.00 97.62 109 ARG A C 1
ATOM 822 O O . ARG A 1 109 ? -4.546 -5.361 -2.285 1.00 97.62 109 ARG A O 1
ATOM 829 N N . ILE A 1 110 ? -3.782 -4.068 -3.958 1.00 97.94 110 ILE A N 1
ATOM 830 C CA . ILE A 1 110 ? -3.676 -2.852 -3.145 1.00 97.94 110 ILE A CA 1
ATOM 831 C C . ILE A 1 110 ? -4.660 -1.764 -3.551 1.00 97.94 110 ILE A C 1
ATOM 833 O O . ILE A 1 110 ? -4.898 -0.883 -2.728 1.00 97.94 110 ILE A O 1
ATOM 837 N N . ASP A 1 111 ? -5.232 -1.815 -4.753 1.00 98.19 111 ASP A N 1
ATOM 838 C CA . ASP A 1 111 ? -5.985 -0.694 -5.313 1.00 98.19 111 ASP A CA 1
ATOM 839 C C . ASP A 1 111 ? -7.281 -1.047 -6.053 1.00 98.19 111 ASP A C 1
ATOM 841 O O . ASP A 1 111 ? -7.763 -0.311 -6.913 1.00 98.19 111 ASP A O 1
ATOM 845 N N . THR A 1 112 ? -7.899 -2.177 -5.715 1.00 97.75 112 THR A N 1
ATOM 846 C CA . THR A 1 112 ? -9.185 -2.530 -6.326 1.00 97.75 112 THR A CA 1
ATOM 847 C C . THR A 1 112 ? -10.303 -1.562 -5.933 1.00 97.75 112 THR A C 1
ATOM 849 O O . THR A 1 112 ? -10.608 -1.357 -4.755 1.00 97.75 112 THR A O 1
ATOM 852 N N . TRP A 1 113 ? -10.984 -1.040 -6.955 1.00 96.12 113 TRP A N 1
ATOM 853 C CA . TRP A 1 113 ? -12.176 -0.202 -6.853 1.00 96.12 113 TRP A CA 1
ATOM 854 C C . TRP A 1 113 ? -13.285 -0.700 -7.805 1.00 96.12 113 TRP A C 1
ATOM 856 O O . TRP A 1 113 ? -12.989 -1.021 -8.959 1.00 96.12 113 TRP A O 1
ATOM 866 N N . PRO A 1 114 ? -14.576 -0.707 -7.407 1.00 95.00 114 PRO A N 1
ATOM 867 C CA . PRO A 1 114 ? -15.131 -0.223 -6.141 1.00 95.00 114 PRO A CA 1
ATOM 868 C C . PRO A 1 114 ? -14.989 -1.216 -4.982 1.00 95.00 114 PRO A C 1
ATOM 870 O O . PRO A 1 114 ? -14.917 -2.420 -5.191 1.00 95.00 114 PRO A O 1
ATOM 873 N N . VAL A 1 115 ? -15.044 -0.697 -3.752 1.00 91.75 115 VAL A N 1
ATOM 874 C CA . VAL A 1 115 ? -15.171 -1.512 -2.531 1.00 91.75 115 VAL A CA 1
ATOM 875 C C . VAL A 1 115 ? -16.586 -2.081 -2.416 1.00 91.75 115 VAL A C 1
ATOM 877 O O . VAL A 1 115 ? -17.567 -1.338 -2.537 1.00 91.75 115 VAL A O 1
ATOM 880 N N . ASP A 1 116 ? -16.711 -3.367 -2.082 1.00 93.12 116 ASP A N 1
ATOM 881 C CA . ASP A 1 116 ? -17.980 -3.951 -1.639 1.00 93.12 116 ASP A CA 1
ATOM 882 C C . ASP A 1 116 ? -18.182 -3.718 -0.132 1.00 93.12 116 ASP A C 1
ATOM 884 O O . ASP A 1 116 ? -17.753 -4.490 0.730 1.00 93.12 116 ASP A O 1
ATOM 888 N N . PHE A 1 117 ? -18.886 -2.635 0.204 1.00 89.56 117 PHE A N 1
ATOM 889 C CA . PHE A 1 117 ? -19.178 -2.286 1.597 1.00 89.56 117 PHE A CA 1
ATOM 890 C C . PHE A 1 117 ? -20.026 -3.339 2.323 1.00 89.56 117 PHE A C 1
ATOM 892 O O . PHE A 1 117 ? -19.940 -3.447 3.547 1.00 89.56 117 PHE A O 1
ATOM 899 N N . ASN A 1 118 ? -20.857 -4.109 1.611 1.00 93.81 118 ASN A N 1
ATOM 900 C CA . ASN A 1 118 ? -21.665 -5.151 2.243 1.00 93.81 118 ASN A CA 1
ATOM 901 C C . ASN A 1 118 ? -20.782 -6.326 2.654 1.00 93.81 118 ASN A C 1
ATOM 903 O O . ASN A 1 118 ? -20.911 -6.815 3.776 1.00 93.81 118 ASN A O 1
ATOM 907 N N . ALA A 1 119 ? -19.870 -6.741 1.777 1.00 95.44 119 ALA A N 1
ATOM 908 C CA . ALA A 1 119 ? -18.902 -7.783 2.082 1.00 95.44 119 ALA A CA 1
ATOM 909 C C . ALA A 1 119 ? -17.908 -7.330 3.168 1.00 95.44 119 ALA A C 1
ATOM 911 O O . ALA A 1 119 ? -17.662 -8.078 4.109 1.00 95.44 119 ALA A O 1
ATOM 912 N N . LEU A 1 120 ? -17.454 -6.072 3.154 1.00 94.56 120 LEU A N 1
ATOM 913 C CA . LEU A 1 120 ? -16.627 -5.510 4.232 1.00 94.56 120 LEU A CA 1
ATOM 914 C C . LEU A 1 120 ? -17.368 -5.523 5.582 1.00 94.56 120 LEU A C 1
ATOM 916 O O . LEU A 1 120 ? -16.819 -5.948 6.600 1.00 94.56 120 LEU A O 1
ATOM 920 N N . ASN A 1 121 ? -18.644 -5.130 5.605 1.00 92.94 121 ASN A N 1
ATOM 921 C CA . ASN A 1 121 ? -19.464 -5.224 6.816 1.00 92.94 121 ASN A CA 1
ATOM 922 C C . ASN A 1 121 ? -19.670 -6.683 7.265 1.00 92.94 121 ASN A C 1
ATOM 924 O O . ASN A 1 121 ? -19.727 -6.943 8.468 1.00 92.94 121 ASN A O 1
ATOM 928 N N . ALA A 1 122 ? -19.755 -7.637 6.333 1.00 95.56 122 ALA A N 1
ATOM 929 C CA . ALA A 1 122 ? -19.803 -9.061 6.655 1.00 95.56 122 ALA A CA 1
ATOM 930 C C . ALA A 1 122 ? -18.480 -9.555 7.269 1.00 95.56 122 ALA A C 1
ATOM 932 O O . ALA A 1 122 ? -18.519 -10.319 8.234 1.00 95.56 122 ALA A O 1
ATOM 933 N N . GLU A 1 123 ? -17.331 -9.062 6.794 1.00 95.50 123 GLU A N 1
ATOM 934 C CA . GLU A 1 123 ? -16.018 -9.333 7.395 1.00 95.50 123 GLU A CA 1
ATOM 935 C C . GLU A 1 123 ? -15.922 -8.821 8.836 1.00 95.50 123 GLU A C 1
ATOM 937 O O . GLU A 1 123 ? -15.475 -9.524 9.745 1.00 95.50 123 GLU A O 1
ATOM 942 N N . LEU A 1 124 ? -16.422 -7.611 9.083 1.00 95.50 124 LEU A N 1
ATOM 943 C CA . LEU A 1 124 ? -16.485 -7.038 10.427 1.00 95.50 124 LEU A CA 1
ATOM 944 C C . LEU A 1 124 ? -17.463 -7.786 11.347 1.00 95.50 124 LEU A C 1
ATOM 946 O O . LEU A 1 124 ? -17.244 -7.833 12.555 1.00 95.50 124 LEU A O 1
ATOM 950 N N . ALA A 1 125 ? -18.531 -8.370 10.801 1.00 96.06 125 ALA A N 1
ATOM 951 C CA . ALA A 1 125 ? -19.520 -9.126 11.568 1.00 96.06 125 ALA A CA 1
ATOM 952 C C . ALA A 1 125 ? -19.112 -10.586 11.828 1.00 96.06 125 ALA A C 1
ATOM 954 O O . ALA A 1 125 ? -19.693 -11.238 12.702 1.00 96.06 125 ALA A O 1
ATOM 955 N N . ASN A 1 126 ? -18.147 -11.119 11.075 1.00 91.38 126 ASN A N 1
ATOM 956 C CA . ASN A 1 126 ? -17.656 -12.475 11.275 1.00 91.38 126 ASN A CA 1
ATOM 957 C C . ASN A 1 126 ? -16.715 -12.565 12.495 1.00 91.38 126 ASN A C 1
ATOM 959 O O . ASN A 1 126 ? -16.210 -11.567 13.008 1.00 91.38 126 ASN A O 1
ATOM 963 N N . GLY A 1 127 ? -16.488 -13.789 12.981 1.00 88.38 127 GLY A N 1
ATOM 964 C CA . GLY A 1 127 ? -15.616 -14.064 14.130 1.00 88.38 127 GLY A CA 1
ATOM 965 C C . GLY A 1 127 ? -14.199 -14.514 13.762 1.00 88.38 127 GLY A C 1
ATOM 966 O O . GLY A 1 127 ? -13.514 -15.075 14.617 1.00 88.38 127 GLY A O 1
ATOM 967 N N . HIS A 1 128 ? -13.770 -14.363 12.504 1.00 92.56 128 HIS A N 1
ATOM 968 C CA . HIS A 1 128 ? -12.456 -14.837 12.063 1.00 92.56 128 HIS A CA 1
ATOM 969 C C . HIS A 1 128 ? -11.335 -13.938 12.593 1.00 92.56 128 HIS A C 1
ATOM 971 O O . HIS A 1 128 ? -11.458 -12.718 12.644 1.00 92.56 128 HIS A O 1
ATOM 977 N N . ALA A 1 129 ? -10.202 -14.518 12.980 1.00 96.44 129 ALA A N 1
ATOM 978 C CA . ALA A 1 129 ? -9.027 -13.708 13.281 1.00 96.44 129 ALA A CA 1
ATOM 979 C C . ALA A 1 129 ? -8.476 -13.104 11.978 1.00 96.44 129 ALA A C 1
ATOM 981 O O . ALA A 1 129 ? -8.266 -13.834 11.010 1.00 96.44 129 ALA A O 1
ATOM 982 N N . PHE A 1 130 ? -8.192 -11.800 11.971 1.00 97.94 130 PHE A N 1
ATOM 983 C CA . PHE A 1 130 ? -7.540 -11.112 10.852 1.00 97.94 130 PHE A CA 1
ATOM 984 C C . PHE A 1 130 ? -6.031 -11.404 10.835 1.00 97.94 130 PHE A C 1
ATOM 986 O O . PHE A 1 130 ? -5.199 -10.531 11.073 1.00 97.94 130 PHE A O 1
ATOM 993 N N . THR A 1 131 ? -5.671 -12.672 10.628 1.00 98.38 131 THR A N 1
ATOM 994 C CA . THR A 1 131 ? -4.271 -13.098 10.505 1.00 98.38 131 THR A CA 1
ATOM 995 C C . THR A 1 131 ? -3.680 -12.637 9.168 1.00 98.38 131 THR A C 1
ATOM 997 O O . THR A 1 131 ? -4.433 -12.406 8.220 1.00 98.38 131 THR A O 1
ATOM 1000 N N . PRO A 1 132 ? -2.342 -12.550 9.038 1.00 98.38 132 PRO A N 1
ATOM 1001 C CA . PRO A 1 132 ? -1.708 -12.181 7.772 1.00 98.38 132 PRO A CA 1
ATOM 1002 C C . PRO A 1 132 ? -2.172 -13.030 6.581 1.00 98.38 132 PRO A C 1
ATOM 1004 O O . PRO A 1 132 ? -2.511 -12.469 5.543 1.00 98.38 132 PRO A O 1
ATOM 1007 N N . ASP A 1 133 ? -2.260 -14.354 6.745 1.00 98.19 133 ASP A N 1
ATOM 1008 C CA . ASP A 1 133 ? -2.711 -15.267 5.683 1.00 98.19 133 ASP A CA 1
ATOM 1009 C C . ASP A 1 133 ? -4.187 -15.064 5.329 1.00 98.19 133 ASP A C 1
ATOM 1011 O O . ASP A 1 133 ? -4.562 -15.148 4.162 1.00 98.19 133 ASP A O 1
ATOM 1015 N N . TYR A 1 134 ? -5.028 -14.769 6.328 1.00 98.31 134 TYR A N 1
ATOM 1016 C CA . TYR A 1 134 ? -6.440 -14.481 6.094 1.00 98.31 134 TYR A CA 1
ATOM 1017 C C . TYR A 1 134 ? -6.602 -13.221 5.245 1.00 98.31 134 TYR A C 1
ATOM 1019 O O . TYR A 1 134 ? -7.271 -13.263 4.219 1.00 98.31 134 TYR A O 1
ATOM 1027 N N . ILE A 1 135 ? -5.937 -12.126 5.633 1.00 98.44 135 ILE A N 1
ATOM 1028 C CA . ILE A 1 135 ? -5.994 -10.854 4.903 1.00 98.44 135 ILE A CA 1
ATOM 1029 C C . ILE A 1 135 ? -5.417 -10.989 3.495 1.00 98.44 135 ILE A C 1
ATOM 1031 O O . ILE A 1 135 ? -6.002 -10.486 2.539 1.00 98.44 135 ILE A O 1
ATOM 1035 N N . ASP A 1 136 ? -4.291 -11.688 3.344 1.00 97.81 136 ASP A N 1
ATOM 1036 C CA . ASP A 1 136 ? -3.674 -11.897 2.034 1.00 97.81 136 ASP A CA 1
ATOM 1037 C C . ASP A 1 136 ? -4.597 -12.684 1.090 1.00 97.81 136 ASP A C 1
ATOM 1039 O O . ASP A 1 136 ? -4.634 -12.391 -0.105 1.00 97.81 136 ASP A O 1
ATOM 1043 N N . GLY A 1 137 ? -5.380 -13.621 1.639 1.00 97.44 137 GLY A N 1
ATOM 1044 C CA . GLY A 1 137 ? -6.357 -14.442 0.922 1.00 97.44 137 GLY A CA 1
ATOM 1045 C C . GLY A 1 137 ? -7.742 -13.816 0.722 1.00 97.44 137 GLY A C 1
ATOM 1046 O O . GLY A 1 137 ? -8.576 -14.438 0.065 1.00 97.44 137 GLY A O 1
ATOM 1047 N N . LEU A 1 138 ? -8.009 -12.618 1.256 1.00 97.19 138 LEU A N 1
ATOM 1048 C CA . LEU A 1 138 ? -9.264 -11.909 0.994 1.00 97.19 138 LEU A CA 1
ATOM 1049 C C . LEU A 1 138 ? -9.401 -11.550 -0.489 1.00 97.19 138 LEU A C 1
ATOM 1051 O O . LEU A 1 138 ? -8.403 -11.354 -1.195 1.00 97.19 138 LEU A O 1
ATOM 1055 N N . ALA A 1 139 ? -10.653 -11.402 -0.927 1.00 97.06 139 ALA A N 1
ATOM 1056 C CA . ALA A 1 139 ? -10.965 -10.773 -2.203 1.00 97.06 139 ALA A CA 1
ATOM 1057 C C . ALA A 1 139 ? -10.333 -9.371 -2.282 1.00 97.06 139 ALA A C 1
ATOM 1059 O O . ALA A 1 139 ? -10.126 -8.699 -1.269 1.00 97.06 139 ALA A O 1
ATOM 1060 N N . GLU A 1 140 ? -9.964 -8.960 -3.489 1.00 96.75 140 GLU A N 1
ATOM 1061 C CA . GLU A 1 140 ? -9.165 -7.756 -3.725 1.00 96.75 140 GLU A CA 1
ATOM 1062 C C . GLU A 1 140 ? -9.906 -6.468 -3.343 1.00 96.75 140 GLU A C 1
ATOM 1064 O O . GLU A 1 140 ? -9.300 -5.551 -2.800 1.00 96.75 140 GLU A O 1
ATOM 1069 N N . ASP A 1 141 ? -11.230 -6.445 -3.495 1.00 96.19 141 ASP A N 1
ATOM 1070 C CA . ASP A 1 141 ? -12.127 -5.359 -3.079 1.00 96.19 141 ASP A CA 1
ATOM 1071 C C . ASP A 1 141 ? -12.340 -5.262 -1.555 1.00 96.19 141 ASP A C 1
ATOM 1073 O O . ASP A 1 141 ? -12.991 -4.330 -1.072 1.00 96.19 141 ASP A O 1
ATOM 1077 N N . LEU A 1 142 ? -11.775 -6.201 -0.787 1.00 97.50 142 LEU A N 1
ATOM 1078 C CA . LEU A 1 142 ? -11.810 -6.232 0.677 1.00 97.50 142 LEU A CA 1
ATOM 1079 C C . LEU A 1 142 ? -10.468 -5.875 1.321 1.00 97.50 142 LEU A C 1
ATOM 1081 O O . LEU A 1 142 ? -10.407 -5.742 2.541 1.00 97.50 142 LEU A O 1
ATOM 1085 N N . LYS A 1 143 ? -9.406 -5.649 0.541 1.00 97.62 143 LYS A N 1
ATOM 1086 C CA . LYS A 1 143 ? -8.100 -5.208 1.055 1.00 97.62 143 LYS A CA 1
ATOM 1087 C C . LYS A 1 143 ? -7.516 -4.031 0.266 1.00 97.62 143 LYS A C 1
ATOM 1089 O O . LYS A 1 143 ? -8.100 -3.558 -0.699 1.00 97.62 143 LYS A O 1
ATOM 1094 N N . GLY A 1 144 ? -6.388 -3.500 0.735 1.00 98.12 144 GLY A N 1
ATOM 1095 C CA . GLY A 1 144 ? -5.715 -2.375 0.083 1.00 98.12 144 GLY A CA 1
ATOM 1096 C C . GLY A 1 144 ? -6.228 -0.990 0.496 1.00 98.12 144 GLY A C 1
ATOM 1097 O O . GLY A 1 144 ? -6.818 -0.804 1.564 1.00 98.12 144 GLY A O 1
ATOM 1098 N N . PHE A 1 145 ? -5.941 0.013 -0.334 1.00 98.75 145 PHE A N 1
ATOM 1099 C CA . PHE A 1 145 ? -6.125 1.432 -0.042 1.00 98.75 145 PHE A CA 1
ATOM 1100 C C . PHE A 1 145 ? -7.567 1.797 0.293 1.00 98.75 145 PHE A C 1
ATOM 1102 O O . PHE A 1 145 ? -7.787 2.505 1.278 1.00 98.75 145 PHE A O 1
ATOM 1109 N N . HIS A 1 146 ? -8.533 1.322 -0.490 1.00 98.38 146 HIS A N 1
ATOM 1110 C CA . HIS A 1 146 ? -9.919 1.772 -0.379 1.00 98.38 146 HIS A CA 1
ATOM 1111 C C . HIS A 1 146 ? -10.680 1.176 0.817 1.00 98.38 146 HIS A C 1
ATOM 1113 O O . HIS A 1 146 ? -11.413 1.916 1.476 1.00 98.38 146 HIS A O 1
ATOM 1119 N N . PRO A 1 147 ? -10.481 -0.094 1.212 1.00 98.38 147 PRO A N 1
ATOM 1120 C CA . PRO A 1 147 ? -10.982 -0.594 2.494 1.00 98.38 147 PRO A CA 1
ATOM 1121 C C . PRO A 1 147 ? -10.362 0.125 3.702 1.00 98.38 147 PRO A C 1
ATOM 1123 O O . PRO A 1 147 ? -11.074 0.449 4.656 1.00 98.38 147 PRO A O 1
ATOM 1126 N N . ILE A 1 148 ? -9.066 0.467 3.650 1.00 98.75 148 ILE A N 1
ATOM 1127 C CA . ILE A 1 148 ? -8.419 1.301 4.681 1.00 98.75 148 ILE A CA 1
ATOM 1128 C C . ILE A 1 148 ? -9.054 2.701 4.718 1.00 98.75 148 ILE A C 1
ATOM 1130 O O . ILE A 1 148 ? -9.360 3.216 5.795 1.00 98.75 148 ILE A O 1
ATOM 1134 N N . GLU A 1 149 ? -9.289 3.314 3.556 1.00 98.56 149 GLU A N 1
ATOM 1135 C CA . GLU A 1 149 ? -9.975 4.603 3.433 1.00 98.56 149 GLU A CA 1
ATOM 1136 C C . GLU A 1 149 ? -11.383 4.539 4.039 1.00 98.56 149 GLU A C 1
ATOM 1138 O O . GLU A 1 149 ? -11.744 5.361 4.884 1.00 98.56 149 GLU A O 1
ATOM 1143 N N . TYR A 1 150 ? -12.158 3.515 3.688 1.00 97.38 150 TYR A N 1
ATOM 1144 C CA . TYR A 1 150 ? -13.492 3.300 4.230 1.00 97.38 150 TYR A CA 1
ATOM 1145 C C . TYR A 1 150 ? -13.482 3.214 5.760 1.00 97.38 150 TYR A C 1
ATOM 1147 O O . TYR A 1 150 ? -14.294 3.865 6.414 1.00 97.38 150 TYR A O 1
ATOM 1155 N N . LEU A 1 151 ? -12.539 2.482 6.357 1.00 98.19 151 LEU A N 1
ATOM 1156 C CA . LEU A 1 151 ? -12.423 2.384 7.815 1.00 98.19 151 LEU A CA 1
ATOM 1157 C C . LEU A 1 151 ? -11.992 3.710 8.464 1.00 98.19 151 LEU A C 1
ATOM 1159 O O . LEU A 1 151 ? -12.451 4.038 9.559 1.00 98.19 151 LEU A O 1
ATOM 1163 N N . LEU A 1 152 ? -11.136 4.497 7.805 1.00 98.69 152 LEU A N 1
ATOM 1164 C CA . LEU A 1 152 ? -10.645 5.777 8.325 1.00 98.69 152 LEU A CA 1
ATOM 1165 C C . LEU A 1 152 ? -11.661 6.917 8.203 1.00 98.69 152 LEU A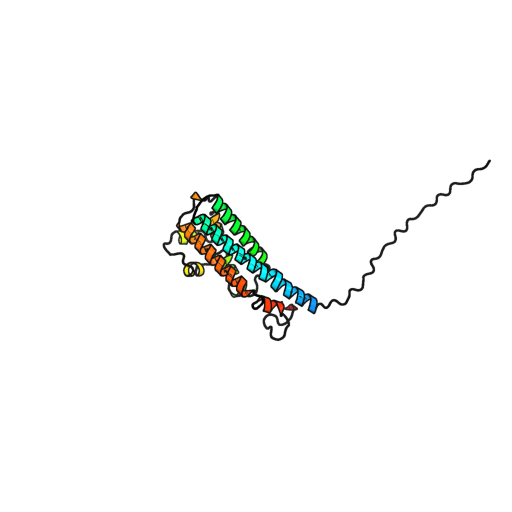 C 1
ATOM 1167 O O . LEU A 1 152 ? -11.658 7.820 9.044 1.00 98.69 152 LEU A O 1
ATOM 1171 N N . TRP A 1 153 ? -12.509 6.923 7.177 1.00 98.50 153 TRP A N 1
ATOM 1172 C CA . TRP A 1 153 ? -13.456 8.010 6.888 1.00 98.50 153 TRP A CA 1
ATOM 1173 C C . TRP A 1 153 ? -14.925 7.633 7.112 1.00 98.50 153 TRP A C 1
ATOM 1175 O O . TRP A 1 153 ? -15.748 8.516 7.370 1.00 98.50 153 TRP A O 1
ATOM 1185 N N . GLY A 1 154 ? -15.249 6.342 7.104 1.00 95.81 154 GLY A N 1
ATOM 1186 C CA . GLY A 1 154 ? -16.613 5.822 7.075 1.00 95.81 154 GLY A CA 1
ATOM 1187 C C . GLY A 1 154 ? -17.298 6.070 5.730 1.00 95.81 154 GLY A C 1
ATOM 1188 O O . GLY A 1 154 ? -16.880 6.921 4.947 1.00 95.81 154 GLY A O 1
ATOM 1189 N N . GLN A 1 155 ? -18.419 5.385 5.496 1.00 91.12 155 GLN A N 1
ATOM 1190 C CA . GLN A 1 155 ? -19.185 5.446 4.241 1.00 91.12 155 GLN A CA 1
ATOM 1191 C C . GLN A 1 155 ? -19.521 6.873 3.766 1.00 91.12 155 GLN A C 1
ATOM 1193 O O . GLN A 1 155 ? -19.543 7.140 2.569 1.00 91.12 155 GLN A O 1
ATOM 1198 N N . ASN A 1 156 ? -19.779 7.791 4.703 1.00 93.25 156 ASN A N 1
ATOM 1199 C CA . ASN A 1 156 ? -20.175 9.173 4.407 1.00 93.25 156 ASN A CA 1
ATOM 1200 C C . ASN A 1 156 ? -19.038 10.191 4.605 1.00 93.25 156 ASN A C 1
ATOM 1202 O O . ASN A 1 156 ? -19.278 11.395 4.537 1.00 93.25 156 ASN A O 1
ATOM 1206 N N . GLY A 1 157 ? -17.818 9.747 4.925 1.00 96.06 157 GLY A N 1
ATOM 1207 C CA . GLY A 1 157 ? -16.689 10.642 5.195 1.00 96.06 157 GLY A CA 1
ATOM 1208 C C . GLY A 1 157 ? -16.714 11.346 6.558 1.00 96.06 157 GLY A C 1
ATOM 1209 O O . GLY A 1 157 ? -15.868 12.200 6.826 1.00 96.06 157 GLY A O 1
ATOM 1210 N N . THR A 1 158 ? -17.677 11.018 7.424 1.00 97.81 158 THR A N 1
ATOM 1211 C CA . THR A 1 158 ? -17.937 11.724 8.689 1.00 97.81 158 THR A CA 1
ATOM 1212 C C . THR A 1 158 ? -17.484 10.971 9.940 1.00 97.81 158 THR A C 1
ATOM 1214 O O . THR A 1 158 ? -17.779 11.437 11.040 1.00 97.81 158 THR A O 1
ATOM 1217 N N . LYS A 1 159 ? -16.796 9.825 9.816 1.00 98.00 159 LYS A N 1
ATOM 1218 C CA . LYS A 1 159 ? -16.396 9.008 10.976 1.00 98.00 159 LYS A CA 1
ATOM 1219 C C . LYS A 1 159 ? -15.504 9.808 11.929 1.00 98.00 159 LYS A C 1
ATOM 1221 O O . LYS A 1 159 ? -14.560 10.483 11.497 1.00 98.00 159 LYS A O 1
ATOM 1226 N N . VAL A 1 160 ? -15.779 9.722 13.226 1.00 98.62 160 VAL A N 1
ATOM 1227 C CA . VAL A 1 160 ? -14.950 10.290 14.296 1.00 98.62 160 VAL A CA 1
ATOM 1228 C C . VAL A 1 160 ? -14.259 9.185 15.091 1.00 98.62 160 VAL A C 1
ATOM 1230 O O . VAL A 1 160 ? -14.619 8.016 15.011 1.00 98.62 160 VAL A O 1
ATOM 1233 N N . ALA A 1 161 ? -13.246 9.543 15.885 1.00 98.31 161 ALA A N 1
ATOM 1234 C CA . ALA A 1 161 ? -12.460 8.562 16.637 1.00 98.31 161 ALA A CA 1
ATOM 1235 C C . ALA A 1 161 ? -13.323 7.706 17.589 1.00 98.31 161 ALA A C 1
ATOM 1237 O O . ALA A 1 161 ? -13.068 6.518 17.742 1.00 98.31 161 ALA A O 1
ATOM 1238 N N . ALA A 1 162 ? -14.370 8.292 18.179 1.00 98.25 162 ALA A N 1
ATOM 1239 C CA . ALA A 1 162 ? -15.291 7.586 19.070 1.00 98.25 162 ALA A CA 1
ATOM 1240 C C . ALA A 1 162 ? -16.134 6.503 18.368 1.00 98.25 162 ALA A C 1
ATOM 1242 O O . ALA A 1 162 ? -16.682 5.644 19.052 1.00 98.25 162 ALA A O 1
ATOM 1243 N N . ASP A 1 163 ? -16.215 6.521 17.034 1.00 98.31 163 ASP A N 1
ATOM 1244 C CA . ASP A 1 163 ? -16.994 5.551 16.258 1.00 98.31 163 ASP A CA 1
ATOM 1245 C C . ASP A 1 163 ? -16.225 4.247 15.996 1.00 98.31 163 ASP A C 1
ATOM 1247 O O . ASP A 1 163 ? -16.791 3.324 15.415 1.00 98.31 163 ASP A O 1
ATOM 1251 N N . PHE A 1 164 ? -14.930 4.170 16.331 1.00 98.50 164 PHE A N 1
ATOM 1252 C CA . PHE A 1 164 ? -14.134 2.963 16.102 1.00 98.50 164 PHE A CA 1
ATOM 1253 C C . PHE A 1 164 ? -14.500 1.858 17.087 1.00 98.50 164 PHE A C 1
ATOM 1255 O O . PHE A 1 164 ? -14.274 1.977 18.294 1.00 98.50 164 PHE A O 1
ATOM 1262 N N . THR A 1 165 ? -14.965 0.740 16.546 1.00 98.00 165 THR A N 1
ATOM 1263 C CA . THR A 1 165 ? -15.056 -0.520 17.286 1.00 98.00 165 THR A CA 1
ATOM 1264 C C . THR A 1 165 ? -13.684 -1.186 17.385 1.00 98.00 165 THR A C 1
ATOM 1266 O O . THR A 1 165 ? -12.792 -0.925 16.575 1.00 98.00 165 THR A O 1
ATOM 1269 N N . ASP A 1 166 ? -13.497 -2.080 18.356 1.00 97.88 166 ASP A N 1
ATOM 1270 C CA . ASP A 1 166 ? -12.244 -2.841 18.459 1.00 97.88 166 ASP A CA 1
ATOM 1271 C C . ASP A 1 166 ? -12.033 -3.749 17.241 1.00 97.88 166 ASP A C 1
ATOM 1273 O O . ASP A 1 166 ? -10.917 -3.882 16.749 1.00 97.88 166 ASP A O 1
ATOM 1277 N N . ARG A 1 167 ? -13.123 -4.257 16.660 1.00 98.00 167 ARG A N 1
ATOM 1278 C CA . ARG A 1 167 ? -13.083 -5.069 15.445 1.00 98.00 167 ARG A CA 1
ATOM 1279 C C . ARG A 1 167 ? -12.619 -4.289 14.212 1.00 98.00 167 ARG A C 1
ATOM 1281 O O . ARG A 1 167 ? -11.805 -4.788 13.442 1.00 98.00 167 ARG A O 1
ATOM 1288 N N . GLU A 1 168 ? -13.089 -3.053 14.038 1.00 98.19 168 GLU A N 1
ATOM 1289 C CA . GLU A 1 168 ? -12.599 -2.166 12.971 1.00 98.19 168 GLU A CA 1
ATOM 1290 C C . GLU A 1 168 ? -11.116 -1.829 13.153 1.00 98.19 168 GLU A C 1
ATOM 1292 O O . GLU A 1 168 ? -10.391 -1.742 12.167 1.00 98.19 168 GLU A O 1
ATOM 1297 N N . LYS A 1 169 ? -10.652 -1.654 14.398 1.0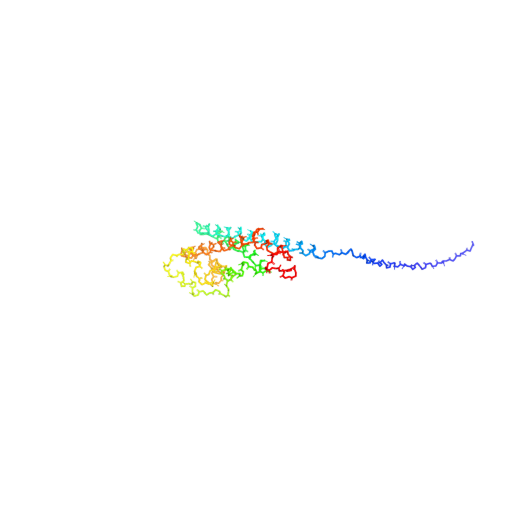0 98.69 169 LYS A N 1
ATOM 1298 C CA . LYS A 1 169 ? -9.233 -1.410 14.700 1.00 98.69 169 LYS A CA 1
ATOM 1299 C C . LYS A 1 169 ? -8.362 -2.608 14.324 1.00 98.69 169 LYS A C 1
ATOM 1301 O O . LYS A 1 169 ? -7.328 -2.416 13.692 1.00 98.69 169 LYS A O 1
ATOM 1306 N N . GLU A 1 170 ? -8.784 -3.822 14.680 1.00 98.56 170 GLU A N 1
ATOM 1307 C CA . GLU A 1 170 ? -8.094 -5.058 14.286 1.00 98.56 170 GLU A CA 1
ATOM 1308 C C . GLU A 1 170 ? -7.978 -5.161 12.765 1.00 98.56 170 GLU A C 1
ATOM 1310 O O . GLU A 1 170 ? -6.887 -5.399 12.245 1.00 98.56 170 GLU A O 1
ATOM 1315 N N . TYR A 1 171 ? -9.087 -4.936 12.052 1.00 98.56 171 TYR A N 1
ATOM 1316 C CA . TYR A 1 171 ? -9.088 -5.029 10.597 1.00 98.56 171 TYR A CA 1
ATOM 1317 C C . TYR A 1 171 ? -8.197 -3.959 9.965 1.00 98.56 171 TYR A C 1
ATOM 1319 O O . TYR A 1 171 ? -7.368 -4.264 9.113 1.00 98.56 171 TYR A O 1
ATOM 1327 N N . LEU A 1 172 ? -8.320 -2.712 10.429 1.00 98.81 172 LEU A N 1
ATOM 1328 C CA . LEU A 1 172 ? -7.534 -1.583 9.941 1.00 98.81 172 LEU A CA 1
ATOM 1329 C C . LEU A 1 172 ? -6.028 -1.839 10.082 1.00 98.81 172 LEU A C 1
ATOM 1331 O O . LEU A 1 172 ? -5.292 -1.612 9.124 1.00 98.81 172 LEU A O 1
ATOM 1335 N N . GLN A 1 173 ? -5.576 -2.341 11.238 1.00 98.88 173 GLN A N 1
ATOM 1336 C CA . GLN A 1 173 ? -4.169 -2.697 11.444 1.00 98.88 173 GLN A CA 1
ATOM 1337 C C . GLN A 1 173 ? -3.726 -3.781 10.459 1.00 98.88 173 GLN A C 1
ATOM 1339 O O . GLN A 1 173 ? -2.731 -3.606 9.755 1.00 98.88 173 GLN A O 1
ATOM 1344 N N . ALA A 1 174 ? -4.499 -4.865 10.361 1.00 98.81 174 ALA A N 1
ATOM 1345 C CA . ALA A 1 174 ? -4.160 -6.005 9.521 1.00 98.81 174 ALA A CA 1
ATOM 1346 C C . ALA A 1 174 ? -4.101 -5.631 8.025 1.00 98.81 174 ALA A C 1
ATOM 1348 O O . ALA A 1 174 ? -3.211 -6.086 7.304 1.00 98.81 174 ALA A O 1
ATOM 1349 N N . LEU A 1 175 ? -4.985 -4.736 7.571 1.00 98.88 175 LEU A N 1
ATOM 1350 C CA . LEU A 1 175 ? -4.947 -4.170 6.223 1.00 98.88 175 LEU A CA 1
ATOM 1351 C C . LEU A 1 175 ? -3.700 -3.310 5.988 1.00 98.88 175 LEU A C 1
ATOM 1353 O O . LEU A 1 175 ? -3.045 -3.468 4.960 1.00 98.88 175 LEU A O 1
ATOM 1357 N N . THR A 1 176 ? -3.329 -2.428 6.926 1.00 98.94 176 THR A N 1
ATOM 1358 C CA . THR A 1 176 ? -2.108 -1.614 6.776 1.00 98.94 176 THR A CA 1
ATOM 1359 C C . THR A 1 176 ? -0.825 -2.440 6.805 1.00 98.94 176 THR A C 1
ATOM 1361 O O . THR A 1 176 ? 0.151 -2.087 6.137 1.00 98.94 176 THR A O 1
ATOM 1364 N N . ASP A 1 177 ? -0.826 -3.557 7.530 1.00 98.88 177 ASP A N 1
ATOM 1365 C CA . ASP A 1 177 ? 0.303 -4.484 7.575 1.00 98.88 177 ASP A CA 1
ATOM 1366 C C . ASP A 1 177 ? 0.417 -5.278 6.270 1.00 98.88 177 ASP A C 1
ATOM 1368 O O . ASP A 1 177 ? 1.511 -5.390 5.715 1.00 98.88 177 ASP A O 1
ATOM 1372 N N . ASN A 1 178 ? -0.705 -5.752 5.715 1.00 98.88 178 ASN A N 1
ATOM 1373 C CA . ASN A 1 178 ? -0.717 -6.384 4.395 1.00 98.88 178 ASN A CA 1
ATOM 1374 C C . ASN A 1 178 ? -0.274 -5.407 3.296 1.00 98.88 178 ASN A C 1
ATOM 1376 O O . ASN A 1 178 ? 0.595 -5.737 2.495 1.00 98.88 178 ASN A O 1
ATOM 1380 N N . LEU A 1 179 ? -0.777 -4.172 3.314 1.00 98.81 179 LEU A N 1
ATOM 1381 C CA . LEU A 1 179 ? -0.360 -3.134 2.376 1.00 98.81 179 LEU A CA 1
ATOM 1382 C C . LEU A 1 179 ? 1.147 -2.821 2.493 1.00 98.81 179 LEU A C 1
ATOM 1384 O O . LEU A 1 179 ? 1.822 -2.606 1.485 1.00 98.81 179 LEU A O 1
ATOM 1388 N N . THR A 1 180 ? 1.703 -2.860 3.709 1.00 98.88 180 THR A N 1
ATOM 1389 C CA . THR A 1 180 ? 3.149 -2.713 3.936 1.00 98.88 180 THR A CA 1
ATOM 1390 C C . THR A 1 180 ? 3.941 -3.885 3.364 1.00 98.88 180 THR A C 1
ATOM 1392 O O . THR A 1 180 ? 4.928 -3.649 2.671 1.00 98.88 180 THR A O 1
ATOM 1395 N N . LYS A 1 181 ? 3.485 -5.127 3.577 1.00 98.75 181 LYS A N 1
ATOM 1396 C CA . LYS A 1 181 ? 4.078 -6.336 2.975 1.00 98.75 181 LYS A CA 1
ATOM 1397 C C . LYS A 1 181 ? 4.133 -6.226 1.445 1.00 98.75 181 LYS A C 1
ATOM 1399 O O . LYS A 1 181 ? 5.171 -6.492 0.853 1.00 98.75 181 LYS A O 1
ATOM 1404 N N . LEU A 1 182 ? 3.044 -5.802 0.804 1.00 98.56 182 LEU A N 1
ATOM 1405 C CA . LEU A 1 182 ? 2.980 -5.663 -0.660 1.00 98.56 182 LEU A CA 1
ATOM 1406 C C . LEU A 1 182 ? 3.852 -4.515 -1.185 1.00 98.56 182 LEU A C 1
ATOM 1408 O O . LEU A 1 182 ? 4.476 -4.637 -2.237 1.00 98.56 182 LEU A O 1
ATOM 1412 N N . SER A 1 183 ? 3.959 -3.426 -0.419 1.00 98.50 183 SER A N 1
ATOM 1413 C CA . SER A 1 183 ? 4.877 -2.321 -0.731 1.00 98.50 183 SER A CA 1
ATOM 1414 C C . SER A 1 183 ? 6.347 -2.749 -0.623 1.00 98.50 183 SER A C 1
ATOM 1416 O O . SER A 1 183 ? 7.191 -2.304 -1.400 1.00 98.50 183 SER A O 1
ATOM 1418 N N . GLU A 1 184 ? 6.668 -3.634 0.322 1.00 98.56 184 GLU A N 1
ATOM 1419 C CA . GLU A 1 184 ? 8.000 -4.231 0.436 1.00 98.56 184 GLU A CA 1
ATOM 1420 C C . GLU A 1 184 ? 8.313 -5.141 -0.752 1.00 98.56 184 GLU A C 1
ATOM 1422 O O . GLU A 1 184 ? 9.389 -5.029 -1.336 1.00 98.56 184 GLU A O 1
ATOM 1427 N N . GLU A 1 185 ? 7.353 -5.981 -1.150 1.00 98.06 185 GLU A N 1
ATOM 1428 C CA . GLU A 1 185 ? 7.491 -6.894 -2.286 1.00 98.06 185 GLU A CA 1
ATOM 1429 C C . GLU A 1 185 ? 7.826 -6.136 -3.580 1.00 98.06 185 GLU A C 1
ATOM 1431 O O . GLU A 1 185 ? 8.791 -6.477 -4.273 1.00 98.06 185 GLU A O 1
ATOM 1436 N N . VAL A 1 186 ? 7.088 -5.060 -3.886 1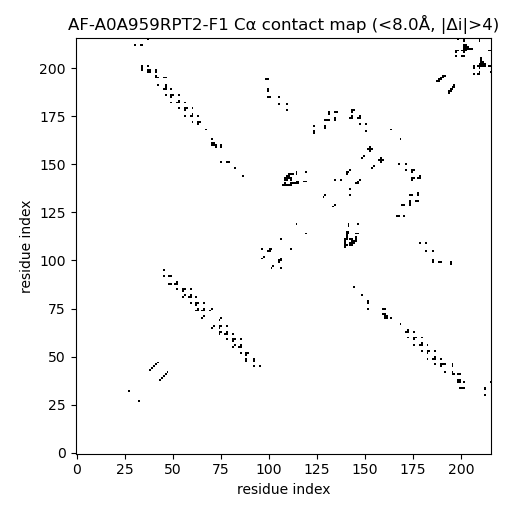.00 97.12 186 VAL A N 1
ATOM 1437 C CA . VAL A 1 186 ? 7.363 -4.259 -5.087 1.00 97.12 186 VAL A CA 1
ATOM 1438 C C . VAL A 1 186 ? 8.712 -3.538 -4.992 1.00 97.12 186 VAL A C 1
ATOM 1440 O O . VAL A 1 186 ? 9.486 -3.592 -5.952 1.00 97.12 186 VAL A O 1
ATOM 1443 N N . LYS A 1 187 ? 9.064 -2.962 -3.833 1.00 97.81 187 LYS A N 1
ATOM 1444 C CA . LYS A 1 187 ? 10.387 -2.356 -3.594 1.00 97.81 187 LYS A CA 1
ATOM 1445 C C . LYS A 1 187 ? 11.517 -3.355 -3.853 1.00 97.81 187 LYS A C 1
ATOM 1447 O O . LYS A 1 187 ? 12.458 -3.043 -4.581 1.00 97.81 187 LYS A O 1
ATOM 1452 N N . ASP A 1 188 ? 11.424 -4.555 -3.288 1.00 97.62 188 ASP A N 1
ATOM 1453 C CA . ASP A 1 188 ? 12.479 -5.569 -3.384 1.00 97.62 188 ASP A CA 1
ATOM 1454 C C . ASP A 1 188 ? 12.613 -6.140 -4.801 1.00 97.62 188 ASP A C 1
ATOM 1456 O O . ASP A 1 188 ? 13.719 -6.461 -5.253 1.00 97.62 188 ASP A O 1
ATOM 1460 N N . SER A 1 189 ? 11.511 -6.184 -5.550 1.00 96.69 189 SER A N 1
ATOM 1461 C CA . SER A 1 189 ? 11.525 -6.586 -6.958 1.00 96.69 189 SER A CA 1
ATOM 1462 C C . SER A 1 189 ? 12.231 -5.573 -7.876 1.00 96.69 189 SER A C 1
ATOM 1464 O O . SER A 1 189 ? 12.824 -5.962 -8.885 1.00 96.69 189 SER A O 1
ATOM 1466 N N . TRP A 1 190 ? 12.236 -4.286 -7.508 1.00 96.56 190 TRP A N 1
ATOM 1467 C CA . TRP A 1 190 ? 12.783 -3.173 -8.296 1.00 96.56 190 TRP A CA 1
ATOM 1468 C C . TRP A 1 190 ? 14.173 -2.703 -7.843 1.00 96.56 190 TRP A C 1
ATOM 1470 O O . TRP A 1 190 ? 14.605 -1.598 -8.170 1.00 96.56 190 TRP A O 1
ATOM 1480 N N . THR A 1 191 ? 14.921 -3.543 -7.129 1.00 92.56 191 THR A N 1
ATOM 1481 C CA . THR A 1 191 ? 16.307 -3.234 -6.739 1.00 92.56 191 THR A CA 1
ATOM 1482 C C . THR A 1 191 ? 17.252 -3.133 -7.945 1.00 92.56 191 THR A C 1
ATOM 1484 O O . THR A 1 191 ? 16.981 -3.662 -9.024 1.00 92.56 191 THR A O 1
ATOM 1487 N N . THR A 1 192 ? 18.434 -2.533 -7.752 1.00 84.25 192 THR A N 1
ATOM 1488 C CA . THR A 1 192 ? 19.492 -2.412 -8.779 1.00 84.25 192 THR A CA 1
ATOM 1489 C C . THR A 1 192 ? 1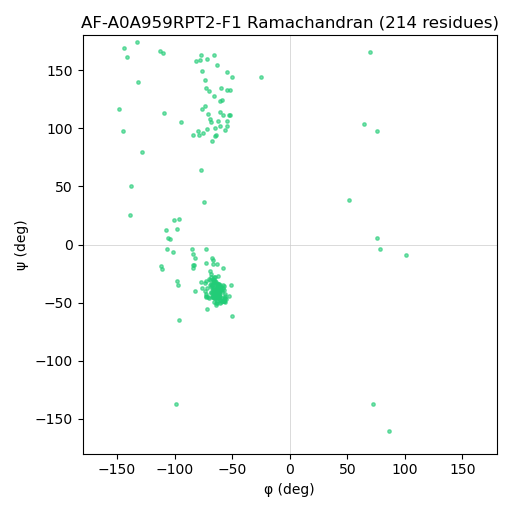9.971 -3.754 -9.350 1.00 84.25 192 THR A C 1
ATOM 1491 O O . THR A 1 192 ? 20.568 -3.769 -10.423 1.00 84.25 192 THR A O 1
ATOM 1494 N N . GLY A 1 193 ? 19.744 -4.869 -8.643 1.00 87.31 193 GLY A N 1
ATOM 1495 C CA . GLY A 1 193 ? 20.001 -6.233 -9.126 1.00 87.31 193 GLY A CA 1
ATOM 1496 C C . GLY A 1 193 ? 18.749 -6.985 -9.601 1.00 87.31 193 GLY A C 1
ATOM 1497 O O . GLY A 1 193 ? 18.877 -8.093 -10.112 1.00 87.31 193 GLY A O 1
ATOM 1498 N N . GLY A 1 194 ? 17.563 -6.401 -9.416 1.00 94.25 194 GLY A N 1
ATOM 1499 C CA . GLY A 1 194 ? 16.264 -6.938 -9.814 1.00 94.25 194 GLY A CA 1
ATOM 1500 C C . GLY A 1 194 ? 15.766 -6.337 -11.128 1.00 94.25 194 GLY A C 1
ATOM 1501 O O . GLY A 1 194 ? 16.524 -6.160 -12.082 1.00 94.25 194 GLY A O 1
ATOM 1502 N N . TYR A 1 195 ? 14.478 -6.002 -11.196 1.00 96.75 195 TYR A N 1
ATOM 1503 C CA . TYR A 1 195 ? 13.839 -5.561 -12.437 1.00 96.75 195 TYR A CA 1
ATOM 1504 C C . TYR A 1 195 ? 14.381 -4.222 -12.968 1.00 96.75 195 TYR A C 1
ATOM 1506 O O . TYR A 1 195 ? 14.451 -4.028 -14.183 1.00 96.75 195 TYR A O 1
ATOM 1514 N N . ALA A 1 196 ? 14.887 -3.340 -12.095 1.00 97.12 196 ALA A N 1
ATOM 1515 C CA . ALA A 1 196 ? 15.571 -2.121 -12.533 1.00 97.12 196 ALA A CA 1
ATOM 1516 C C . ALA A 1 196 ? 16.813 -2.435 -13.388 1.00 97.12 196 ALA A C 1
ATOM 1518 O O . ALA A 1 196 ? 17.091 -1.723 -14.352 1.00 97.12 196 ALA A O 1
ATOM 1519 N N . HIS A 1 197 ? 17.535 -3.525 -13.090 1.00 96.50 197 HIS A N 1
ATOM 1520 C CA . HIS A 1 197 ? 18.654 -3.988 -13.915 1.00 96.50 197 HIS A CA 1
ATOM 1521 C C . HIS A 1 197 ? 18.195 -4.424 -15.306 1.00 96.50 197 HIS A C 1
ATOM 1523 O O . HIS A 1 197 ? 18.832 -4.088 -16.305 1.00 96.50 197 HIS A O 1
ATOM 1529 N N . ILE A 1 198 ? 17.083 -5.162 -15.365 1.00 96.88 198 ILE A N 1
ATOM 1530 C CA . ILE A 1 198 ? 16.502 -5.664 -16.612 1.00 96.88 198 ILE A CA 1
ATOM 1531 C C . ILE A 1 198 ? 16.109 -4.488 -17.509 1.00 96.88 198 ILE A C 1
ATOM 1533 O O . ILE A 1 198 ? 16.449 -4.487 -18.688 1.00 96.88 198 ILE A O 1
ATOM 1537 N N . LEU A 1 199 ? 15.465 -3.456 -16.957 1.00 96.88 199 LEU A N 1
ATOM 1538 C CA . LEU A 1 199 ? 15.108 -2.261 -17.723 1.00 96.88 199 LEU A CA 1
ATOM 1539 C C . LEU A 1 199 ? 16.351 -1.472 -18.172 1.00 96.88 199 LEU A C 1
ATOM 1541 O O . LEU A 1 199 ? 16.476 -1.095 -19.335 1.00 96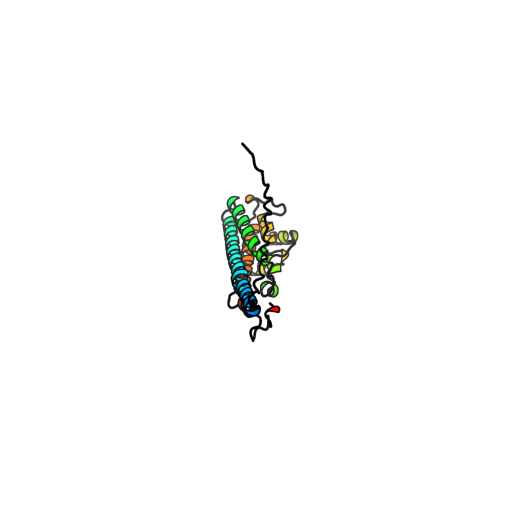.88 199 LEU A O 1
ATOM 1545 N N . LYS A 1 200 ? 17.314 -1.276 -17.266 1.00 95.94 200 LYS A N 1
ATOM 1546 C CA . LYS A 1 200 ? 18.554 -0.532 -17.532 1.00 95.94 200 LYS A CA 1
ATOM 1547 C C . LYS A 1 200 ? 19.416 -1.148 -18.638 1.00 95.94 200 LYS A C 1
ATOM 1549 O O . LYS A 1 200 ? 20.104 -0.423 -19.352 1.00 95.94 200 LYS A O 1
ATOM 1554 N N . THR A 1 201 ? 19.422 -2.473 -18.753 1.00 95.75 201 THR A N 1
ATOM 1555 C CA . THR A 1 201 ? 20.266 -3.225 -19.700 1.00 95.75 201 THR A CA 1
ATOM 1556 C C . THR A 1 201 ? 19.534 -3.580 -20.993 1.00 95.75 201 THR A C 1
ATOM 1558 O O . THR A 1 201 ? 19.899 -4.538 -21.678 1.00 95.75 201 THR A O 1
ATOM 1561 N N . ALA A 1 202 ? 18.465 -2.859 -21.339 1.00 96.94 202 ALA A N 1
ATOM 1562 C CA . ALA A 1 202 ? 17.736 -3.089 -22.581 1.00 96.94 202 ALA A CA 1
ATOM 1563 C C . ALA A 1 202 ? 18.671 -3.033 -23.804 1.00 96.94 202 ALA A C 1
ATOM 1565 O O . ALA A 1 202 ? 19.494 -2.124 -23.951 1.00 96.94 202 ALA A O 1
ATOM 1566 N N . GLY A 1 203 ? 18.543 -4.020 -24.692 1.00 95.06 203 GLY A N 1
ATOM 1567 C CA . GLY A 1 203 ? 19.397 -4.177 -25.871 1.00 95.06 203 GLY A CA 1
ATOM 1568 C C . GLY A 1 203 ? 20.785 -4.775 -25.616 1.00 95.06 203 GLY A C 1
ATOM 1569 O O . GLY A 1 203 ? 21.511 -5.014 -26.583 1.00 95.06 203 GLY A O 1
ATOM 1570 N N . ASP A 1 204 ? 21.166 -5.050 -24.366 1.00 95.12 204 ASP A N 1
ATOM 1571 C CA . ASP A 1 204 ? 22.390 -5.799 -24.080 1.00 95.12 204 ASP A CA 1
ATOM 1572 C C . ASP A 1 204 ? 22.190 -7.301 -24.359 1.00 95.12 204 ASP A C 1
ATOM 1574 O O . ASP A 1 204 ? 21.101 -7.867 -24.217 1.00 95.12 204 ASP A O 1
ATOM 1578 N N . GLN A 1 205 ? 23.268 -7.980 -24.763 1.00 94.31 205 GLN A N 1
ATOM 1579 C CA . GLN A 1 205 ? 23.221 -9.407 -25.070 1.00 94.31 205 GLN A CA 1
ATOM 1580 C C . GLN A 1 205 ? 22.796 -10.216 -23.834 1.00 94.31 205 GLN A C 1
ATOM 1582 O O . GLN A 1 205 ? 23.459 -10.180 -22.801 1.00 94.31 205 GLN A O 1
ATOM 1587 N N . GLY A 1 206 ? 21.720 -10.996 -23.968 1.00 92.19 206 GLY A N 1
ATOM 1588 C CA . GLY A 1 206 ? 21.171 -11.823 -22.888 1.00 92.19 206 GLY A CA 1
ATOM 1589 C C . GLY A 1 206 ? 19.949 -11.221 -22.192 1.00 92.19 206 GLY A C 1
ATOM 1590 O O . GLY A 1 206 ? 19.280 -11.939 -21.452 1.00 92.19 206 GLY A O 1
ATOM 1591 N N . ASN A 1 207 ? 19.598 -9.962 -22.472 1.00 94.94 207 ASN A N 1
ATOM 1592 C CA . ASN A 1 207 ? 18.343 -9.384 -22.010 1.00 94.94 207 ASN A CA 1
ATOM 1593 C C . ASN A 1 207 ? 17.181 -9.827 -22.911 1.00 94.94 207 ASN A C 1
ATOM 1595 O O . ASN A 1 207 ? 16.957 -9.279 -23.988 1.00 94.94 207 ASN A O 1
ATOM 1599 N N . THR A 1 208 ? 16.450 -10.857 -22.485 1.00 94.62 208 THR A N 1
ATOM 1600 C CA . THR A 1 208 ? 15.312 -11.392 -23.249 1.00 94.62 208 THR A CA 1
ATOM 1601 C C . THR A 1 208 ? 14.009 -10.638 -23.011 1.00 94.62 208 THR A C 1
ATOM 1603 O O . THR A 1 208 ? 13.108 -10.747 -23.838 1.00 94.62 208 THR A O 1
ATOM 1606 N N . SER A 1 209 ? 13.895 -9.895 -21.906 1.00 94.69 209 SER A N 1
ATOM 1607 C CA . SER A 1 209 ? 12.710 -9.079 -21.608 1.00 94.69 209 SER A CA 1
ATOM 1608 C C . SER A 1 209 ? 12.661 -7.839 -22.495 1.00 94.69 209 SER A C 1
ATOM 1610 O O . SER A 1 209 ? 11.601 -7.496 -23.009 1.00 94.69 209 SER A O 1
ATOM 1612 N N . TYR A 1 210 ? 13.824 -7.221 -22.721 1.00 96.44 210 TYR A N 1
ATOM 1613 C CA . TYR A 1 210 ? 13.991 -6.054 -23.580 1.00 96.44 210 TYR A CA 1
ATOM 1614 C C . TYR A 1 210 ? 15.123 -6.292 -24.595 1.00 96.44 210 TYR A C 1
ATOM 1616 O O . TYR A 1 210 ? 16.252 -5.829 -24.391 1.00 96.44 210 TYR A O 1
ATOM 1624 N N . PRO A 1 211 ? 14.857 -7.026 -25.698 1.00 95.56 211 PRO A N 1
ATOM 1625 C CA . PRO A 1 211 ? 15.878 -7.390 -26.686 1.00 95.56 211 PRO A CA 1
ATOM 1626 C C . PRO A 1 211 ? 16.448 -6.190 -27.457 1.00 95.56 211 PRO A C 1
ATOM 1628 O O . PRO A 1 211 ? 17.469 -6.321 -28.130 1.00 95.56 211 PRO A O 1
ATOM 1631 N N . SER A 1 212 ? 15.810 -5.020 -27.375 1.00 94.88 212 SER A N 1
ATOM 1632 C CA . SER A 1 212 ? 16.340 -3.755 -27.882 1.00 94.88 212 SER A CA 1
ATOM 1633 C C . SER A 1 212 ? 16.012 -2.600 -26.936 1.00 94.88 212 SER A C 1
ATOM 1635 O O . SER A 1 212 ? 15.070 -2.678 -26.149 1.00 94.88 212 SER A O 1
ATOM 1637 N N . ILE A 1 213 ? 16.742 -1.489 -27.056 1.00 93.94 213 ILE A N 1
ATOM 1638 C CA . ILE A 1 213 ? 16.446 -0.254 -26.312 1.00 93.94 213 ILE A CA 1
ATOM 1639 C C . ILE A 1 213 ? 15.014 0.226 -26.596 1.00 93.94 213 ILE A C 1
ATOM 1641 O O . ILE A 1 213 ? 14.354 0.716 -25.700 1.00 93.94 213 ILE A O 1
ATOM 1645 N N . GLN A 1 214 ? 14.517 0.057 -27.826 1.00 92.12 214 GLN A N 1
ATOM 1646 C CA . GLN A 1 214 ? 13.177 0.500 -28.238 1.00 92.12 214 GLN A CA 1
ATOM 1647 C C . GLN A 1 214 ? 12.038 -0.356 -27.669 1.00 92.12 214 GLN A C 1
ATOM 1649 O O . GLN A 1 214 ? 10.881 0.036 -27.778 1.00 92.12 214 GLN A O 1
ATOM 1654 N N . SER A 1 215 ? 12.347 -1.555 -27.168 1.00 92.38 215 SER A N 1
ATOM 1655 C CA . SER A 1 215 ? 11.351 -2.429 -26.537 1.00 92.38 215 SER A CA 1
ATOM 1656 C C . SER A 1 215 ? 11.110 -2.099 -25.064 1.00 92.38 215 SER A C 1
ATOM 1658 O O . SER A 1 215 ? 10.104 -2.549 -24.518 1.00 92.38 215 SER A O 1
ATOM 1660 N N . ALA A 1 216 ? 12.038 -1.355 -24.451 1.00 90.19 216 ALA A N 1
ATOM 1661 C CA . ALA A 1 216 ? 11.935 -0.798 -23.107 1.00 90.19 216 ALA A CA 1
ATOM 1662 C C . ALA A 1 216 ? 11.265 0.577 -23.148 1.00 90.19 216 ALA A C 1
ATOM 1664 O O . ALA A 1 216 ? 10.485 0.853 -22.212 1.00 90.19 216 ALA A O 1
#

Sequence (216 aa):
MNQQKKFCILSIALLGFVACTKSSGGNIDTDTLNKNILSDVSSIVITTSYEDMYAKSTSLSSAVAALIGSTNSTNLTNARQAWKNMRMTWEQSEAWLFGPVSANDIDPRIDTWPVDFNALNAELANGHAFTPDYIDGLAEDLKGFHPIEYLLWGQNGTKVAADFTDREKEYLQALTDNLTKLSEEVKDSWTTGGYAHILKTAGDQGNTSYPSIQSA

Foldsee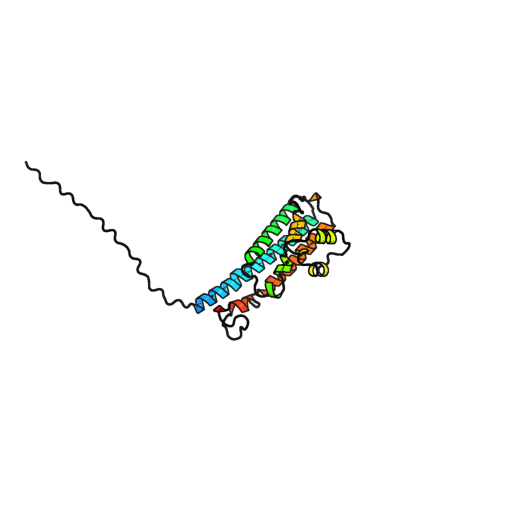k 3Di:
DDDDDDDDDPDDPPPPPPDPPPPPDDPDPVQVVLLVVLLCCLPVNQLVLLVVLLVLLVQLLVLLVVCLVPQAQVSLVSNVVSLVSNVVSVVSNVVPCDDPNVVVVLCLQAPDPDADVVVLVVQLVDPDQLDLVNSSPDHSSNAHSNVLVCLSQNPVRPDGSVNDDNSSSRSNSSRSVNNSVSSVVSSVQSDCPHVSVLSSCACPPPNPCRVHSVSD

Radius of gyration: 29.12 Å; Cα contacts (8 Å, |Δi|>4): 229; chains: 1; bounding box: 48×104×65 Å

Nearest PDB structures (foldseek):
  4ecg-assembly1_A  TM=8.622E-01  e=1.784E-07  Parabacteroides distasonis ATCC 8503
  7xrx-assembly2_B  TM=8.429E-01  e=5.657E-06  Pseudomonas aeruginosa PAO1
  3n8u-assembly1_A  TM=8.060E-01  e=1.233E-02  Bacteroides ovatus ATCC 8483
  4k0d-assembly1_B  TM=6.616E-01  e=7.389E-01  Anaeromyxobacter dehalogenans 2CP-C
  3va9-assembly1_A  TM=5.892E-01  e=9.435E+00  Rhodopseudomonas palustris CGA009

Solvent-accessible surface area (backbone atoms only — not comparable to full-atom values): 12037 Å² total; per-residue (Å²): 138,80,86,83,81,90,76,88,80,82,81,77,78,78,81,75,78,80,71,78,74,76,70,81,70,73,87,73,62,58,67,63,51,50,44,50,50,34,40,44,46,25,57,65,46,51,29,45,43,31,49,50,29,28,57,28,26,53,47,23,33,52,27,40,51,47,20,65,78,46,66,34,64,68,32,48,51,48,24,54,49,28,46,52,56,24,48,52,40,51,64,67,44,62,86,61,65,57,63,65,42,51,76,66,49,41,56,50,48,35,62,30,77,75,62,49,64,67,60,46,52,46,60,64,70,48,88,74,76,71,41,73,69,53,56,72,67,46,60,36,38,64,28,23,54,53,43,48,45,40,72,68,25,34,98,84,63,72,54,52,42,88,72,64,47,72,59,56,46,51,48,48,47,41,38,32,48,50,47,26,53,54,31,43,52,49,29,64,45,30,31,81,86,35,50,22,35,55,53,34,41,30,43,42,93,87,35,77,90,15,67,32,59,88,69,97

Secondary structure (DSSP, 8-state):
-----------------------------HHHHHHHHHHHIIIIIIHHHHHHHHHHHHHHHHHHHHHHHS-SHHHHHHHHHHHHHHHHHHHHHGGG--THHHHTTHHHHHH-SS--HHHHHHHHHS-----HHHHHTS-GGGSSHHHHHHHHH-TTS---GGG--HHHHHHHHHHHHHHHHHHHHHHHHTSTTTHHHHHHTTTSTT-SS-SSGGG-

pLDDT: mean 90.77, std 15.94, range [36.38, 98.94]

Mean predicted aligned error: 8.07 Å